Protein AF-A0A4Q3SCL4-F1 (afdb_monomer)

Foldseek 3Di:
DPPVVVVVVCVVVVLVLLLVLLVLQVVLLVVLQDCCADPNVVVLVCQQQPWDWDDDPPQTDTGGNLVCLQLPLLLLVLLLLLLVVLCCCPPNQVVDVVSLVVLLVVLVCLQPVQLVVQCVVQVDPPRDNVCSLVSQADDLSNVSNVCCVVPVPDDPVVVVSSVSSNSSSNVVSLVVCQVPVQDAFDVVLQVQLVVLLVVLLVCQVPLPDDLVSLVVSLVRSSSSCVVGSGRSSVSSNSSSNRAFQDHSDPPDGGRSVVSNVVCVSCVSNPSSSVSSNSPNNDYPPPPDPPD

Secondary structure (DSSP, 8-state):
--HHHHHHHHHHHHHHHHHHHHHHHHHHHHHHHHHHTSTTHHHHHHHHH-EEEEEETTEEEEEEHHHHIIIIIHHHHHHHHHHHHHHHHHHSGGGSHHHHHHHHHHHHHHHHHHHHHHHHHS-STT--GGGTTGGG---HHHHHHHHHHH-TT--HHHHHHHHHHHHHHHHHHHHHHHHHS-----HHHHHHHHHHHHHHHHHHTSTT--HHHHHHHHHHHHHHHHHHTS-HHHHHHHHHHHS--S-SSTTS--HHHHHHHHHHHHIIIIIHHHHHHHHH----TT-----

Nearest PDB structures (foldseek):
  7a0y-assembly1_B  TM=9.269E-01  e=4.017E-17  Salmonella enterica subsp. enterica serovar Typhimurium str. LT2
  7s24-assembly1_A  TM=9.288E-01  e=6.583E-17  Escherichia coli
  4au5-assembly1_A  TM=9.254E-01  e=5.753E-17  Escherichia coli
  7a0w-assembly1_B  TM=9.228E-01  e=1.350E-16  Salmonella enterica subsp. enterica serovar Typhimurium str. LT2
  8ps0-assembly1_A  TM=9.138E-01  e=4.899E-15  Escherichia coli

Sequence (291 aa):
MLTGSMARRITLDFLKTESASGLILTTAALAAVLLANSPWAEHYFAFIKHEIPVQIGPFHEVKPVYKWIKDGLMAIFFFVVGLEIKHEILRGELSNPRRLALPVLAAIGGMAAPALVYLLINAGANGSPQGWPTPTATDIAFALAALAVAAPRLPSSLRIFLLTLAIADDLGAVALIAILFTSDVNLYALGGAAAAIGLMALMSQWKTAPYLFYAACFALAWAFCLKSGVNTSLAGVAAAMTVPIDPRKPGHEGPLKHFMESLHPYVAFLILPLFAFAAAGFSFQGLSLST

Mean predicted aligned error: 7.96 Å

Solvent-accessible surface area (backbone atoms only — not comparable to full-atom values): 15052 Å² total; per-residue (Å²): 135,72,66,66,64,52,57,52,46,55,51,50,55,48,49,53,49,46,45,50,24,19,50,47,29,51,50,27,25,51,51,19,32,50,37,33,65,40,98,50,19,65,60,48,52,49,54,43,58,36,70,48,76,50,74,61,86,90,49,70,50,76,41,27,44,41,52,48,42,52,52,51,45,40,16,54,44,31,20,44,52,22,34,51,52,50,43,26,47,74,76,42,73,49,52,39,68,81,63,34,47,58,40,50,53,50,22,53,48,57,28,50,51,43,22,49,54,44,34,69,72,20,66,51,99,87,42,65,52,85,57,29,65,65,64,28,58,62,65,52,54,55,51,52,28,51,39,54,70,76,43,73,81,62,55,69,68,57,54,52,48,50,53,54,21,36,55,49,26,43,52,49,40,51,53,50,48,44,68,73,70,52,86,65,73,38,62,69,30,41,50,48,16,52,49,29,41,49,51,44,41,60,44,40,74,45,72,76,67,54,72,65,54,56,54,51,32,44,52,48,15,30,55,19,20,61,64,8,53,45,55,22,39,56,41,15,29,55,41,26,66,31,51,41,62,69,43,72,46,91,96,52,74,14,60,34,55,51,51,40,67,68,44,44,61,50,36,47,70,44,42,50,19,52,42,32,28,60,68,49,43,55,63,69,81,86,71,74,83,82,125

pLDDT: mean 83.1, std 14.48, range [26.03, 97.19]

Structure (mmCIF, N/CA/C/O backbone):
data_AF-A0A4Q3SCL4-F1
#
_entry.id   AF-A0A4Q3SCL4-F1
#
loop_
_atom_site.group_PDB
_atom_site.id
_atom_site.type_symbol
_atom_site.label_atom_id
_atom_site.label_alt_id
_atom_site.label_comp_id
_atom_site.label_asym_id
_atom_site.label_entity_id
_atom_site.label_seq_id
_atom_site.pdbx_PDB_ins_code
_atom_site.Cartn_x
_atom_site.Cartn_y
_atom_site.Cartn_z
_atom_site.occupancy
_atom_site.B_iso_or_equiv
_atom_site.auth_seq_id
_atom_site.auth_comp_id
_atom_site.auth_asym_id
_atom_site.auth_atom_id
_atom_site.pdbx_PDB_model_num
ATOM 1 N N . MET A 1 1 ? -11.330 -20.216 31.318 1.00 31.73 1 MET A N 1
ATOM 2 C CA . MET A 1 1 ? -10.812 -21.342 30.502 1.00 31.73 1 MET A CA 1
ATOM 3 C C . MET A 1 1 ? -11.356 -21.398 29.059 1.00 31.73 1 MET A C 1
ATOM 5 O O . MET A 1 1 ? -10.943 -22.281 28.325 1.00 31.73 1 MET A O 1
ATOM 9 N N . LEU A 1 2 ? -12.185 -20.448 28.590 1.00 30.20 2 LEU A N 1
ATOM 10 C CA . LEU A 1 2 ? -12.733 -20.439 27.213 1.00 30.20 2 LEU A CA 1
ATOM 11 C C . LEU A 1 2 ? -11.922 -19.614 26.187 1.00 30.20 2 LEU A C 1
ATOM 13 O O . LEU A 1 2 ? -12.224 -19.634 25.000 1.00 30.20 2 LEU A O 1
ATOM 17 N N . THR A 1 3 ? -10.871 -18.909 26.608 1.00 34.38 3 THR A N 1
ATOM 18 C CA . THR A 1 3 ? -10.061 -18.036 25.737 1.00 34.38 3 THR A CA 1
ATOM 19 C C . THR A 1 3 ? -9.083 -18.799 24.834 1.00 34.38 3 THR A C 1
ATOM 21 O O . THR A 1 3 ? -8.757 -18.330 23.747 1.00 34.38 3 THR A O 1
ATOM 24 N N . GLY A 1 4 ? -8.653 -20.001 25.232 1.00 26.03 4 GLY A N 1
ATOM 25 C CA . GLY A 1 4 ? -7.653 -20.779 24.489 1.00 26.03 4 GLY A CA 1
ATOM 26 C C . GLY A 1 4 ? -8.175 -21.462 23.218 1.00 26.03 4 GLY A C 1
ATOM 27 O O . GLY A 1 4 ? -7.429 -21.598 22.252 1.00 26.03 4 GLY A O 1
ATOM 28 N N . SER A 1 5 ? -9.447 -21.876 23.175 1.00 28.23 5 SER A N 1
ATOM 29 C CA . SER A 1 5 ? -10.025 -22.555 22.001 1.00 28.23 5 SER A CA 1
ATOM 30 C C . SER A 1 5 ? -10.422 -21.579 20.889 1.00 28.23 5 SER A C 1
ATOM 32 O O . SER A 1 5 ? -10.295 -21.911 19.711 1.00 28.23 5 SER A O 1
ATOM 34 N N . MET A 1 6 ? -10.843 -20.363 21.254 1.00 28.66 6 MET A N 1
ATOM 35 C CA . MET A 1 6 ? -11.246 -19.315 20.313 1.00 28.66 6 MET A CA 1
ATOM 36 C C . MET A 1 6 ? -10.034 -18.652 19.645 1.00 28.66 6 MET A C 1
ATOM 38 O O . MET A 1 6 ? -9.993 -18.559 18.422 1.00 28.66 6 MET A O 1
ATOM 42 N N . ALA A 1 7 ? -8.993 -18.316 20.418 1.00 29.86 7 ALA A N 1
ATOM 43 C CA . ALA A 1 7 ? -7.729 -17.800 19.881 1.00 29.86 7 ALA A CA 1
ATOM 44 C C . ALA A 1 7 ? -7.038 -18.807 18.939 1.00 29.86 7 ALA A C 1
ATOM 46 O O . ALA A 1 7 ? -6.462 -18.428 17.920 1.00 29.86 7 ALA A O 1
ATOM 47 N N . ARG A 1 8 ? -7.149 -20.112 19.231 1.00 28.55 8 ARG A N 1
ATOM 48 C CA . ARG A 1 8 ? -6.614 -21.187 18.380 1.00 28.55 8 ARG A CA 1
ATOM 49 C C . ARG A 1 8 ? -7.407 -21.384 17.080 1.00 28.55 8 ARG A C 1
ATOM 51 O O . ARG A 1 8 ? -6.816 -21.758 16.075 1.00 28.55 8 ARG A O 1
ATOM 58 N N . ARG A 1 9 ? -8.724 -21.133 17.077 1.00 27.08 9 ARG A N 1
ATOM 59 C CA . ARG A 1 9 ? -9.548 -21.168 15.852 1.00 27.08 9 ARG A CA 1
ATOM 60 C C . ARG A 1 9 ? -9.280 -19.966 14.951 1.00 27.08 9 ARG A C 1
ATOM 62 O O . ARG A 1 9 ? -9.027 -20.169 13.774 1.00 27.08 9 ARG A O 1
ATOM 69 N N . ILE A 1 10 ? -9.228 -18.760 15.520 1.00 37.28 10 ILE A N 1
ATOM 70 C CA . ILE A 1 10 ? -8.917 -17.530 14.773 1.00 37.28 10 ILE A CA 1
ATOM 71 C C . ILE A 1 10 ? -7.542 -17.644 14.114 1.00 37.28 10 ILE A C 1
ATOM 73 O O . ILE A 1 10 ? -7.421 -17.392 12.927 1.00 37.28 10 ILE A O 1
ATOM 77 N N . THR A 1 11 ? -6.526 -18.116 14.840 1.00 40.59 11 THR A N 1
ATOM 78 C CA . THR A 1 11 ? -5.183 -18.301 14.268 1.00 40.59 11 THR A CA 1
ATOM 79 C C . THR A 1 11 ? -5.134 -19.389 13.195 1.00 40.59 11 THR A C 1
ATOM 81 O O . THR A 1 11 ? -4.462 -19.194 12.195 1.00 40.59 11 THR A O 1
ATOM 84 N N . LEU A 1 12 ? -5.847 -20.513 13.330 1.00 32.88 12 LEU A N 1
ATOM 85 C CA . LEU A 1 12 ? -5.851 -21.564 12.300 1.00 32.88 12 LEU A CA 1
ATOM 86 C C . LEU A 1 12 ? -6.637 -21.183 11.040 1.00 32.88 12 LEU A C 1
ATOM 88 O O . LEU A 1 12 ? -6.188 -21.500 9.940 1.00 32.88 12 LEU A O 1
ATOM 92 N N . ASP A 1 13 ? -7.781 -20.516 11.182 1.00 48.84 13 ASP A N 1
ATOM 93 C CA . ASP A 1 13 ? -8.564 -20.045 10.038 1.00 48.84 13 ASP A CA 1
ATOM 94 C C . ASP A 1 13 ? -7.857 -18.869 9.351 1.00 48.84 13 ASP A C 1
ATOM 96 O O . ASP A 1 13 ? -7.766 -18.851 8.125 1.00 48.84 13 ASP A O 1
ATOM 100 N N . PHE A 1 14 ? -7.230 -17.970 10.116 1.00 47.16 14 PHE A N 1
ATOM 101 C CA . PHE A 1 14 ? -6.348 -16.923 9.595 1.00 47.16 14 PHE A CA 1
ATOM 102 C C . PHE A 1 14 ? -5.147 -17.514 8.842 1.00 47.16 14 PHE A C 1
ATOM 104 O O . PHE A 1 14 ? -4.893 -17.128 7.711 1.00 47.16 14 PHE A O 1
ATOM 111 N N . LEU A 1 15 ? -4.474 -18.535 9.388 1.00 43.22 15 LEU A N 1
ATOM 112 C CA . LEU A 1 15 ? -3.329 -19.191 8.737 1.00 43.22 15 LEU A CA 1
ATOM 113 C C . LEU A 1 15 ? -3.708 -19.971 7.469 1.00 43.22 15 LEU A C 1
ATOM 115 O O . LEU A 1 15 ? -2.932 -20.006 6.513 1.00 43.22 15 LEU A O 1
ATOM 119 N N . LYS A 1 16 ? -4.892 -20.597 7.431 1.00 50.78 16 LYS A N 1
ATOM 120 C CA . LYS A 1 16 ? -5.423 -21.205 6.199 1.00 50.78 16 LYS A CA 1
ATOM 121 C C . LYS A 1 16 ? -5.744 -20.144 5.152 1.00 50.78 16 LYS A C 1
ATOM 123 O O . LYS A 1 16 ? -5.501 -20.377 3.973 1.00 50.78 16 LYS A O 1
ATOM 128 N N . THR A 1 17 ? -6.255 -18.998 5.592 1.00 61.72 17 THR A N 1
ATOM 129 C CA . THR A 1 17 ? -6.570 -17.853 4.731 1.00 61.72 17 THR A CA 1
ATOM 130 C C . THR A 1 17 ? -5.295 -17.229 4.161 1.00 61.72 17 THR A C 1
ATOM 132 O O . THR A 1 17 ? -5.239 -17.009 2.960 1.00 61.72 17 THR A O 1
ATOM 135 N N . GLU A 1 18 ? -4.256 -17.054 4.979 1.00 61.91 18 GLU A N 1
ATOM 136 C CA . GLU A 1 18 ? -2.920 -16.559 4.608 1.00 61.91 18 GLU A CA 1
ATOM 137 C C . GLU A 1 18 ? -2.169 -17.496 3.653 1.00 61.91 18 GLU A C 1
ATOM 139 O O . GLU A 1 18 ? -1.601 -17.077 2.649 1.00 61.91 18 GLU A O 1
ATOM 144 N N . SER 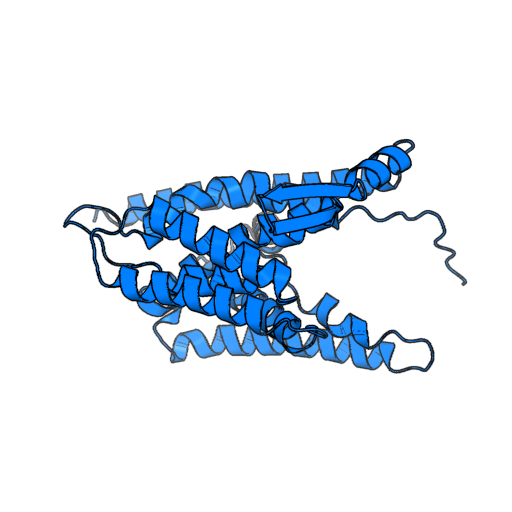A 1 19 ? -2.192 -18.804 3.924 1.00 66.12 19 SER A N 1
ATOM 145 C CA . SER A 1 19 ? -1.555 -19.780 3.030 1.00 66.12 19 SER A CA 1
ATOM 146 C C . SER A 1 19 ? -2.289 -19.854 1.684 1.00 66.12 19 SER A C 1
ATOM 148 O O . SER A 1 19 ? -1.661 -19.987 0.633 1.00 66.12 19 SER A O 1
ATOM 150 N N . ALA A 1 20 ? -3.625 -19.754 1.701 1.00 73.31 20 ALA A N 1
ATOM 151 C CA . ALA A 1 20 ? -4.443 -19.730 0.492 1.00 73.31 20 ALA A CA 1
ATOM 152 C C . ALA A 1 20 ? -4.266 -18.430 -0.308 1.00 73.31 20 ALA A C 1
ATOM 154 O O . ALA A 1 20 ? -4.144 -18.488 -1.531 1.00 73.31 20 ALA A O 1
ATOM 155 N N . SER A 1 21 ? -4.220 -17.270 0.355 1.00 75.94 21 SER A N 1
ATOM 156 C CA . SER A 1 21 ? -3.980 -15.982 -0.301 1.00 75.94 21 SER A CA 1
ATOM 157 C C . SER A 1 21 ? -2.582 -15.928 -0.912 1.00 75.94 21 SER A C 1
ATOM 159 O O . SER A 1 21 ? -2.442 -15.528 -2.064 1.00 75.94 21 SER A O 1
ATOM 161 N N . GLY A 1 22 ? -1.570 -16.441 -0.210 1.00 77.69 22 GLY A N 1
ATOM 162 C CA . GLY A 1 22 ? -0.206 -16.566 -0.715 1.00 77.69 22 GLY A CA 1
ATOM 163 C C . GLY A 1 22 ? -0.079 -17.451 -1.957 1.00 77.69 22 GLY A C 1
ATOM 164 O O . GLY A 1 22 ? 0.623 -17.102 -2.911 1.00 77.69 22 GLY A O 1
ATOM 165 N N . LEU A 1 23 ? -0.800 -18.577 -1.999 1.00 81.25 23 LEU A N 1
ATOM 166 C CA . LEU A 1 23 ? -0.850 -19.433 -3.187 1.00 81.25 23 LEU A CA 1
ATOM 167 C C . LEU A 1 23 ? -1.507 -18.716 -4.375 1.00 81.25 23 LEU A C 1
ATOM 169 O O . LEU A 1 23 ? -0.998 -18.794 -5.495 1.00 81.25 23 LEU A O 1
ATOM 173 N N . ILE A 1 24 ? -2.616 -18.009 -4.145 1.00 86.75 24 ILE A N 1
ATOM 174 C CA . ILE A 1 24 ? -3.321 -17.256 -5.192 1.00 86.75 24 ILE A CA 1
ATOM 175 C C . ILE A 1 24 ? -2.447 -16.111 -5.711 1.00 86.75 24 ILE A C 1
ATOM 177 O O . ILE A 1 24 ? -2.331 -15.942 -6.923 1.00 86.75 24 ILE A O 1
ATOM 181 N N . LEU A 1 25 ? -1.775 -15.382 -4.819 1.00 85.44 25 LEU A N 1
ATOM 182 C CA . LEU A 1 25 ? -0.819 -14.330 -5.159 1.00 85.44 25 LEU A CA 1
ATOM 183 C C . LEU A 1 25 ? 0.311 -14.864 -6.045 1.00 85.44 25 LEU A C 1
ATOM 185 O O . LEU A 1 25 ? 0.574 -14.325 -7.119 1.00 85.44 25 LEU A O 1
ATOM 189 N N . THR A 1 26 ? 0.931 -15.969 -5.623 1.00 84.25 26 THR A N 1
ATOM 190 C CA . THR A 1 26 ? 2.013 -16.622 -6.372 1.00 84.25 26 THR A CA 1
ATOM 191 C C . THR A 1 26 ? 1.523 -17.086 -7.740 1.00 84.25 26 THR A C 1
ATOM 193 O O . THR A 1 26 ? 2.191 -16.876 -8.748 1.00 84.25 26 THR A O 1
ATOM 196 N N . THR A 1 27 ? 0.326 -17.673 -7.801 1.00 89.56 27 THR A N 1
ATOM 197 C CA . THR A 1 27 ? -0.280 -18.123 -9.061 1.00 89.56 27 THR A CA 1
ATOM 198 C C . THR A 1 27 ? -0.554 -16.945 -9.995 1.00 89.56 27 THR A C 1
ATOM 200 O O . THR A 1 27 ? -0.288 -17.049 -11.189 1.00 89.56 27 THR A O 1
ATOM 203 N N . ALA A 1 28 ? -1.029 -15.812 -9.472 1.00 91.44 28 ALA A N 1
ATOM 204 C CA . ALA A 1 28 ? -1.265 -14.604 -10.255 1.00 91.44 28 ALA A CA 1
ATOM 205 C C . ALA A 1 28 ? 0.041 -14.007 -10.810 1.00 91.44 28 ALA A C 1
ATOM 207 O O . ALA A 1 28 ? 0.105 -13.671 -11.993 1.00 91.44 28 ALA A O 1
ATOM 208 N N . ALA A 1 29 ? 1.100 -13.946 -9.996 1.00 88.88 29 ALA A N 1
ATOM 209 C CA . ALA A 1 29 ? 2.422 -13.502 -10.438 1.00 88.88 29 ALA A CA 1
ATOM 210 C C . ALA A 1 29 ? 3.009 -14.431 -11.517 1.00 88.88 29 ALA A C 1
ATOM 212 O O . ALA A 1 29 ? 3.477 -13.966 -12.557 1.00 88.88 29 ALA A O 1
ATOM 213 N N . LEU A 1 30 ? 2.930 -15.751 -11.311 1.00 91.19 30 LEU A N 1
ATOM 214 C CA . LEU A 1 30 ? 3.367 -16.743 -12.296 1.00 91.19 30 LEU A CA 1
ATOM 215 C C . LEU A 1 30 ? 2.567 -16.635 -13.595 1.00 91.19 30 LEU A C 1
ATOM 217 O O . LEU A 1 30 ? 3.156 -16.654 -14.673 1.00 91.19 30 LEU A O 1
ATOM 221 N N . ALA A 1 31 ? 1.245 -16.476 -13.513 1.00 94.50 31 ALA A N 1
ATOM 222 C CA . ALA A 1 31 ? 0.398 -16.284 -14.684 1.00 94.50 31 ALA A CA 1
ATOM 223 C C . ALA A 1 31 ? 0.808 -15.037 -15.481 1.00 94.50 31 ALA A C 1
ATOM 225 O O . ALA A 1 31 ? 0.873 -15.101 -16.706 1.00 94.50 31 ALA A O 1
ATOM 226 N N . ALA A 1 32 ? 1.144 -13.932 -14.811 1.00 93.12 32 ALA A N 1
ATOM 227 C CA . ALA A 1 32 ? 1.624 -12.722 -15.473 1.00 93.12 32 ALA A CA 1
ATOM 228 C C . ALA A 1 32 ? 2.952 -12.935 -16.207 1.00 93.12 32 ALA A C 1
ATOM 230 O O . ALA A 1 32 ? 3.074 -12.553 -17.369 1.00 93.12 32 ALA A O 1
ATOM 231 N N . VAL A 1 33 ? 3.927 -13.589 -15.565 1.00 91.56 33 VAL A N 1
ATOM 232 C CA . VAL A 1 33 ? 5.216 -13.926 -16.194 1.00 91.56 33 VAL A CA 1
ATOM 233 C C . VAL A 1 33 ? 5.012 -14.861 -17.388 1.00 91.56 33 VAL A C 1
ATOM 235 O O . VAL A 1 33 ? 5.596 -14.637 -18.448 1.00 91.56 33 VAL A O 1
ATOM 238 N N . LEU A 1 34 ? 4.164 -15.884 -17.252 1.00 94.31 34 LEU A N 1
ATOM 239 C CA . LEU A 1 34 ? 3.864 -16.818 -18.338 1.00 94.31 34 LEU A CA 1
ATOM 240 C C . LEU A 1 34 ? 3.196 -16.105 -19.517 1.00 94.31 34 LEU A C 1
ATOM 242 O O . LEU A 1 34 ? 3.642 -16.265 -20.650 1.00 94.31 34 LEU A O 1
ATOM 246 N N . LEU A 1 35 ? 2.175 -15.280 -19.268 1.00 95.06 35 LEU A N 1
ATOM 247 C CA . LEU A 1 35 ? 1.487 -14.533 -20.322 1.00 95.06 35 LEU A CA 1
ATOM 248 C C . LEU A 1 35 ? 2.425 -13.555 -21.029 1.00 95.06 35 LEU A C 1
ATOM 250 O O . LEU A 1 35 ? 2.464 -13.558 -22.260 1.00 95.06 35 LEU A O 1
ATOM 254 N N . ALA A 1 36 ? 3.224 -12.797 -20.271 1.00 93.00 36 ALA A N 1
ATOM 255 C CA . ALA A 1 36 ? 4.193 -11.829 -20.788 1.00 93.00 36 ALA A CA 1
ATOM 256 C C . ALA A 1 36 ? 5.271 -12.447 -21.698 1.00 93.00 36 ALA A C 1
ATOM 258 O O . ALA A 1 36 ? 5.904 -11.722 -22.463 1.00 93.00 36 ALA A O 1
ATOM 259 N N . ASN A 1 37 ? 5.461 -13.770 -21.640 1.00 94.31 37 ASN A N 1
ATOM 260 C CA . ASN A 1 37 ? 6.456 -14.516 -22.417 1.00 94.31 37 ASN A CA 1
ATOM 261 C C . ASN A 1 37 ? 5.845 -15.578 -23.343 1.00 94.31 37 ASN A C 1
ATOM 263 O O . ASN A 1 37 ? 6.555 -16.425 -23.882 1.00 94.31 37 ASN A O 1
ATOM 267 N N . SER A 1 38 ? 4.529 -15.536 -23.534 1.00 93.81 38 SER A N 1
ATOM 268 C CA . SER A 1 38 ? 3.779 -16.451 -24.399 1.00 93.81 38 SER A CA 1
ATOM 269 C C . SER A 1 38 ? 3.381 -15.774 -25.720 1.00 93.81 38 SER A C 1
ATOM 271 O O . SER A 1 38 ? 3.534 -14.558 -25.857 1.00 93.81 38 SER A O 1
ATOM 273 N N . PRO A 1 39 ? 2.777 -16.503 -26.681 1.00 95.00 39 PRO A N 1
ATOM 274 C CA . PRO A 1 39 ? 2.158 -15.890 -27.860 1.00 95.00 39 PRO A CA 1
ATOM 275 C C . PRO A 1 39 ? 1.082 -14.837 -27.535 1.00 95.00 39 PRO A C 1
ATOM 277 O O . PRO A 1 39 ? 0.743 -14.031 -28.392 1.00 95.00 39 PRO A O 1
ATOM 280 N N . TRP A 1 40 ? 0.557 -14.812 -26.303 1.00 94.44 40 TRP A N 1
ATOM 281 C CA . TRP A 1 40 ? -0.416 -13.817 -25.839 1.00 94.44 40 TRP A CA 1
ATOM 282 C C . TRP A 1 40 ? 0.214 -12.576 -25.190 1.00 94.44 40 TRP A C 1
ATOM 284 O O . TRP A 1 40 ? -0.519 -11.728 -24.677 1.00 94.44 40 TRP A O 1
ATOM 294 N N . ALA A 1 41 ? 1.544 -12.439 -25.214 1.00 94.31 41 ALA A N 1
ATOM 295 C CA . ALA A 1 41 ? 2.251 -11.313 -24.602 1.00 94.31 41 ALA A CA 1
ATOM 296 C C . ALA A 1 41 ? 1.739 -9.956 -25.105 1.00 94.31 41 ALA A C 1
ATOM 298 O O . ALA A 1 41 ? 1.537 -9.042 -24.308 1.00 94.31 41 ALA A O 1
ATOM 299 N N . GLU A 1 42 ? 1.467 -9.834 -26.408 1.00 94.25 42 GLU A N 1
ATOM 300 C CA . GLU A 1 42 ? 0.932 -8.603 -26.995 1.00 94.25 42 GLU A CA 1
ATOM 301 C C . GLU A 1 42 ? -0.419 -8.223 -26.377 1.00 94.25 42 GLU A C 1
ATOM 303 O O . GLU A 1 42 ? -0.591 -7.090 -25.935 1.00 94.25 42 GLU A O 1
ATOM 308 N N . HIS A 1 43 ? -1.348 -9.175 -26.251 1.00 95.44 43 HIS A N 1
ATOM 309 C CA . HIS A 1 43 ? -2.650 -8.939 -25.625 1.00 95.44 43 HIS A CA 1
ATOM 310 C C . HIS A 1 43 ? -2.527 -8.587 -24.141 1.00 95.44 43 HIS A C 1
ATOM 312 O O . HIS A 1 43 ? -3.211 -7.680 -23.667 1.00 95.44 43 HIS A O 1
ATOM 318 N N . TYR A 1 44 ? -1.641 -9.271 -23.414 1.00 95.44 44 TYR A N 1
ATOM 319 C CA . TYR A 1 44 ? -1.367 -8.974 -22.011 1.00 95.44 44 TYR A CA 1
ATOM 320 C C . TYR A 1 44 ? -0.853 -7.537 -21.844 1.00 95.44 44 TYR A C 1
ATOM 322 O O . TYR A 1 44 ? -1.435 -6.753 -21.094 1.00 95.44 44 TYR A O 1
ATOM 330 N N . PHE A 1 45 ? 0.184 -7.143 -22.588 1.00 95.25 45 PHE A N 1
ATOM 331 C CA . PHE A 1 45 ? 0.725 -5.788 -22.493 1.00 95.25 45 PHE A CA 1
ATOM 332 C C . PHE A 1 45 ? -0.240 -4.729 -23.029 1.00 95.25 45 PHE A C 1
ATOM 334 O O . PHE A 1 45 ? -0.282 -3.637 -22.465 1.00 95.25 45 PHE A O 1
ATOM 341 N N . ALA A 1 46 ? -1.031 -5.036 -24.061 1.00 95.81 46 ALA A N 1
ATOM 342 C CA . ALA A 1 46 ? -2.080 -4.150 -24.557 1.00 95.81 46 ALA A CA 1
ATOM 343 C C . ALA A 1 46 ? -3.141 -3.893 -23.482 1.00 95.81 46 ALA A C 1
ATOM 345 O O . ALA A 1 46 ? -3.513 -2.744 -23.269 1.00 95.81 46 ALA A O 1
ATOM 346 N N . PHE A 1 47 ? -3.569 -4.928 -22.753 1.00 95.88 47 PHE A N 1
ATOM 347 C CA . PHE A 1 47 ? -4.500 -4.788 -21.635 1.00 95.88 47 PHE A CA 1
ATOM 348 C C . PHE A 1 47 ? -3.898 -3.969 -20.487 1.00 95.88 47 PHE A C 1
ATOM 350 O O . PHE A 1 47 ? -4.493 -2.991 -20.045 1.00 95.88 47 PHE A O 1
ATOM 357 N N . ILE A 1 48 ? -2.692 -4.314 -20.029 1.00 95.38 48 ILE A N 1
ATOM 358 C CA . ILE A 1 48 ? -2.046 -3.652 -18.884 1.00 95.38 48 ILE A CA 1
ATOM 359 C C . ILE A 1 48 ? -1.736 -2.170 -19.162 1.00 95.38 48 ILE A C 1
ATOM 361 O O . ILE A 1 48 ? -1.818 -1.335 -18.254 1.00 95.38 48 ILE A O 1
ATOM 365 N N . LYS A 1 49 ? -1.405 -1.833 -20.415 1.00 95.75 49 LYS A N 1
ATOM 366 C CA . LYS A 1 49 ? -1.136 -0.459 -20.870 1.00 95.75 49 LYS A CA 1
ATOM 367 C C . LYS A 1 49 ? -2.385 0.270 -21.367 1.00 95.75 49 LYS A C 1
ATOM 369 O O . LYS A 1 49 ? -2.280 1.450 -21.685 1.00 95.75 49 LYS A O 1
ATOM 374 N N . HIS A 1 50 ? -3.539 -0.393 -21.430 1.00 96.62 50 HIS A N 1
ATOM 375 C CA . HIS A 1 50 ? -4.771 0.226 -21.903 1.00 96.62 50 HIS A CA 1
ATOM 376 C C . HIS A 1 50 ? -5.149 1.408 -21.009 1.00 96.62 50 HIS A C 1
ATOM 378 O O . HIS A 1 50 ? -5.248 1.265 -19.790 1.00 96.62 50 HIS A O 1
ATOM 384 N N . GLU A 1 51 ? -5.337 2.578 -21.609 1.00 96.56 51 GLU A N 1
ATOM 385 C CA . GLU A 1 51 ? -5.665 3.797 -20.880 1.00 96.56 51 GLU A CA 1
ATOM 386 C C . GLU A 1 51 ? -7.156 3.861 -20.569 1.00 96.56 51 GLU A C 1
ATOM 388 O O . GLU A 1 51 ? -7.998 3.843 -21.464 1.00 96.56 51 GLU A O 1
ATOM 393 N N . ILE A 1 52 ? -7.479 3.965 -19.281 1.00 95.75 52 ILE A N 1
ATOM 394 C CA . ILE A 1 52 ? -8.848 4.134 -18.807 1.00 95.75 52 ILE A CA 1
ATOM 395 C C . ILE A 1 52 ? -9.014 5.590 -18.353 1.00 95.75 52 ILE A C 1
ATOM 397 O O . ILE A 1 52 ? -8.391 5.985 -17.357 1.00 95.75 52 ILE A O 1
ATOM 401 N N . PRO A 1 53 ? -9.837 6.397 -19.048 1.00 94.56 53 PRO A N 1
ATOM 402 C CA . PRO A 1 53 ? -10.197 7.730 -18.593 1.00 94.56 53 PRO A CA 1
ATOM 403 C C . PRO A 1 53 ? -11.275 7.644 -17.506 1.00 94.56 53 PRO A C 1
ATOM 405 O O . PRO A 1 53 ? -12.338 7.058 -17.707 1.00 94.56 53 PRO A O 1
ATOM 408 N N . VAL A 1 54 ? -11.028 8.275 -16.359 1.00 93.19 54 VAL A N 1
ATOM 409 C CA . VAL A 1 54 ? -12.032 8.487 -15.310 1.00 93.19 54 VAL A CA 1
ATOM 410 C C . VAL A 1 54 ? -12.322 9.977 -15.225 1.00 93.19 54 VAL A C 1
ATOM 412 O O . VAL A 1 54 ? -11.435 10.777 -14.922 1.00 93.19 54 VAL A O 1
ATOM 415 N N . GLN A 1 55 ? -13.575 10.348 -15.489 1.00 92.94 55 GLN A N 1
ATOM 416 C CA . GLN A 1 55 ? -14.029 11.733 -15.441 1.00 92.94 55 GLN A CA 1
ATOM 417 C C . GLN A 1 55 ? -15.263 11.886 -14.552 1.00 92.94 55 GLN A C 1
ATOM 419 O O . GLN A 1 55 ? -16.313 11.307 -14.818 1.00 92.94 55 GLN A O 1
ATOM 424 N N . ILE A 1 56 ? -15.137 12.703 -13.507 1.00 89.38 56 ILE A N 1
ATOM 425 C CA . ILE A 1 56 ? -16.214 13.077 -12.588 1.00 89.38 56 ILE A CA 1
ATOM 426 C C . ILE A 1 56 ? -16.185 14.601 -12.438 1.00 89.38 56 ILE A C 1
ATOM 428 O O . ILE A 1 56 ? -15.416 15.159 -11.654 1.00 89.38 56 ILE A O 1
ATOM 432 N N . GLY A 1 57 ? -17.006 15.299 -13.225 1.00 88.50 57 GLY A N 1
ATOM 433 C CA . GLY A 1 57 ? -16.985 16.764 -13.279 1.00 88.50 57 GLY A CA 1
ATOM 434 C C . GLY A 1 57 ? -15.590 17.296 -13.666 1.00 88.50 57 GLY A C 1
ATOM 435 O O . GLY A 1 57 ? -15.079 16.894 -14.714 1.00 88.50 57 GLY A O 1
ATOM 436 N N . PRO A 1 58 ? -14.959 18.177 -12.859 1.00 84.38 58 PRO A N 1
ATOM 437 C CA . PRO A 1 58 ? -13.617 18.705 -13.132 1.00 84.38 58 PRO A CA 1
ATOM 438 C C . PRO A 1 58 ? -12.491 17.704 -12.828 1.00 84.38 58 PRO A C 1
ATOM 440 O O . PRO A 1 58 ? -11.342 17.928 -13.211 1.00 84.38 58 PRO A O 1
ATOM 443 N N . PHE A 1 59 ? -12.785 16.606 -12.127 1.00 87.50 59 PHE A N 1
ATOM 444 C CA . PHE A 1 59 ? -11.818 15.539 -11.927 1.00 87.50 59 PHE A CA 1
ATOM 445 C C . PHE A 1 59 ? -11.716 14.726 -13.216 1.00 87.50 59 PHE A C 1
ATOM 447 O O . PHE A 1 59 ? -12.663 14.045 -13.593 1.00 87.50 59 PHE A O 1
ATOM 454 N N . HIS A 1 60 ? -10.575 14.815 -13.891 1.00 91.44 60 HIS A N 1
ATOM 455 C CA . HIS A 1 60 ? -10.273 14.055 -15.099 1.00 91.44 60 HIS A CA 1
ATOM 456 C C . HIS A 1 60 ? -8.869 13.467 -14.983 1.00 91.44 60 HIS A C 1
ATOM 458 O O . HIS A 1 60 ? -7.908 14.219 -14.811 1.00 91.44 60 HIS A O 1
ATOM 464 N N . GLU A 1 61 ? -8.766 12.143 -15.033 1.00 92.44 61 GLU A N 1
ATOM 465 C CA . GLU A 1 61 ? -7.511 11.397 -14.957 1.00 92.44 61 GLU A CA 1
ATOM 466 C C . GLU A 1 61 ? -7.524 10.275 -15.993 1.00 92.44 61 GLU A C 1
ATOM 468 O O . GLU A 1 61 ? -8.463 9.481 -16.045 1.00 92.44 61 GLU A O 1
ATOM 473 N N . VAL A 1 62 ? -6.471 10.204 -16.805 1.00 94.31 62 VAL A N 1
ATOM 474 C CA . VAL A 1 62 ? -6.273 9.145 -17.797 1.00 94.31 62 VAL A CA 1
ATOM 475 C C . VAL A 1 62 ? -5.023 8.385 -17.404 1.00 94.31 62 VAL A C 1
ATOM 477 O O . VAL A 1 62 ? -3.928 8.946 -17.356 1.00 94.31 62 VAL A O 1
ATOM 480 N N . LYS A 1 63 ? -5.195 7.114 -17.050 1.00 93.94 63 LYS A N 1
ATOM 481 C CA . LYS A 1 63 ? -4.099 6.263 -16.590 1.00 93.94 63 LYS A CA 1
ATOM 482 C C . LYS A 1 63 ? -4.231 4.865 -17.191 1.00 93.94 63 LYS A C 1
ATOM 484 O O . LYS A 1 63 ? -5.354 4.387 -17.370 1.00 93.94 63 LYS A O 1
ATOM 489 N N . PRO A 1 64 ? -3.107 4.186 -17.474 1.00 96.44 64 PRO A N 1
ATOM 490 C CA . PRO A 1 64 ? -3.131 2.785 -17.866 1.00 96.44 64 PRO A CA 1
ATOM 491 C C . PRO A 1 64 ? -3.698 1.914 -16.739 1.00 96.44 64 PRO A C 1
ATOM 493 O O . PRO A 1 64 ? -3.569 2.269 -15.561 1.00 96.44 64 PRO A O 1
ATOM 496 N N . VAL A 1 65 ? -4.257 0.750 -17.087 1.00 95.62 65 VAL A N 1
ATOM 497 C CA . VAL A 1 65 ? -4.799 -0.240 -16.133 1.00 95.62 65 VAL A CA 1
ATOM 498 C C . VAL A 1 65 ? -3.843 -0.480 -14.963 1.00 95.62 65 VAL A C 1
ATOM 500 O O . VAL A 1 65 ? -4.252 -0.368 -13.809 1.00 95.62 65 VAL A O 1
ATOM 503 N N . TYR A 1 66 ? -2.553 -0.712 -15.235 1.00 93.50 66 TYR A N 1
ATOM 504 C CA . TYR A 1 66 ? -1.548 -0.903 -14.182 1.00 93.50 66 TYR A CA 1
ATOM 505 C C . TYR A 1 66 ? -1.498 0.246 -13.166 1.00 93.50 66 TYR A C 1
ATOM 507 O O . TYR A 1 66 ? -1.430 0.006 -11.961 1.00 93.50 66 TYR A O 1
ATOM 515 N N . LYS A 1 67 ? -1.543 1.502 -13.630 1.00 92.69 67 LYS A N 1
ATOM 516 C CA . LYS A 1 67 ? -1.492 2.663 -12.733 1.00 92.69 67 LYS A CA 1
ATOM 517 C C . LYS A 1 67 ? -2.776 2.811 -11.927 1.00 92.69 67 LYS A C 1
ATOM 519 O O . LYS A 1 67 ? -2.688 3.206 -10.776 1.00 92.69 67 LYS A O 1
ATOM 524 N N . TRP A 1 68 ? -3.943 2.460 -12.467 1.00 94.94 68 TRP A N 1
ATOM 525 C CA . TRP A 1 68 ? -5.181 2.435 -11.678 1.00 94.94 68 TRP A CA 1
ATOM 526 C C . TRP A 1 68 ? -5.157 1.365 -10.590 1.00 94.94 68 TRP A C 1
ATOM 528 O O . TRP A 1 68 ? -5.574 1.622 -9.463 1.00 94.94 68 TRP A O 1
ATOM 538 N N . ILE A 1 69 ? -4.626 0.185 -10.906 1.00 93.69 69 ILE A N 1
ATOM 539 C CA . ILE A 1 69 ? -4.435 -0.895 -9.935 1.00 93.69 69 ILE A CA 1
ATOM 540 C C . ILE A 1 69 ? -3.476 -0.440 -8.834 1.00 93.69 69 ILE A C 1
ATOM 542 O O . ILE A 1 69 ? -3.810 -0.518 -7.653 1.00 93.69 69 ILE A O 1
ATOM 546 N N . LYS A 1 70 ? -2.314 0.092 -9.224 1.00 90.75 70 LYS A N 1
ATOM 547 C CA . LYS A 1 70 ? -1.297 0.586 -8.298 1.00 90.75 70 LYS A CA 1
ATOM 548 C C . LYS A 1 70 ? -1.819 1.746 -7.453 1.00 90.75 70 LYS A C 1
ATOM 550 O O . LYS A 1 70 ? -1.834 1.639 -6.239 1.00 90.75 70 LYS A O 1
ATOM 555 N N . ASP A 1 71 ? -2.273 2.834 -8.063 1.00 91.19 71 ASP A N 1
ATOM 556 C CA . ASP A 1 71 ? -2.638 4.048 -7.330 1.00 91.19 71 ASP A CA 1
ATOM 557 C C . ASP A 1 71 ? -3.982 3.888 -6.593 1.00 91.19 71 ASP A C 1
ATOM 559 O O . ASP A 1 71 ? -4.191 4.513 -5.555 1.00 91.19 71 ASP A O 1
ATOM 563 N N . GLY A 1 72 ? -4.906 3.073 -7.112 1.00 92.81 72 GLY A N 1
ATOM 564 C CA . GLY A 1 72 ? -6.249 2.866 -6.563 1.00 92.81 72 GLY A CA 1
ATOM 565 C C . GLY A 1 72 ? -6.328 1.722 -5.558 1.00 92.81 72 GLY A C 1
ATOM 566 O O . GLY A 1 72 ? -6.681 1.935 -4.398 1.00 92.81 72 GLY A O 1
ATOM 567 N N . LEU A 1 73 ? -5.993 0.499 -5.976 1.00 92.00 73 LEU A N 1
ATOM 568 C CA . LEU A 1 73 ? -6.156 -0.671 -5.110 1.00 92.00 73 LEU A CA 1
ATOM 569 C C . LEU A 1 73 ? -5.102 -0.722 -4.001 1.00 92.00 73 LEU A C 1
ATOM 571 O O . LEU A 1 73 ? -5.442 -1.094 -2.876 1.00 92.00 73 LEU A O 1
ATOM 575 N N . MET A 1 74 ? -3.864 -0.273 -4.253 1.00 89.50 74 MET A N 1
ATOM 576 C CA . MET A 1 74 ? -2.869 -0.218 -3.173 1.00 89.50 74 MET A CA 1
ATOM 577 C C . MET A 1 74 ? -3.233 0.807 -2.104 1.00 89.50 74 MET A C 1
ATOM 579 O O . MET A 1 74 ? -2.911 0.591 -0.943 1.00 89.50 74 MET A O 1
ATOM 583 N N . ALA A 1 75 ? -3.971 1.872 -2.431 1.00 93.62 75 ALA A N 1
ATOM 584 C CA . ALA A 1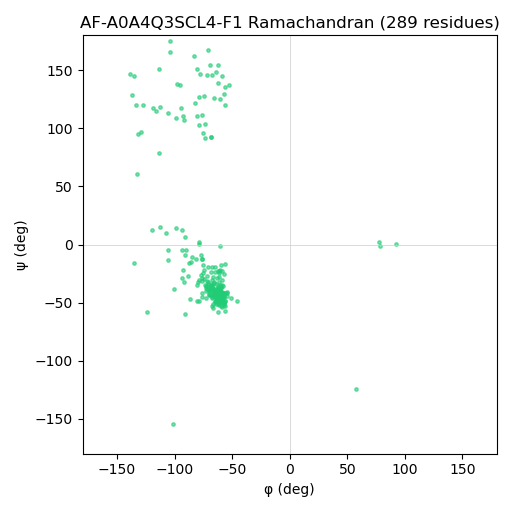 75 ? -4.466 2.786 -1.404 1.00 93.62 75 ALA A CA 1
ATOM 585 C C . ALA A 1 75 ? -5.405 2.072 -0.413 1.00 93.62 75 ALA A C 1
ATOM 587 O O . ALA A 1 75 ? -5.351 2.343 0.785 1.00 93.62 75 ALA A O 1
ATOM 588 N N . ILE A 1 76 ? -6.222 1.122 -0.889 1.00 94.25 76 ILE A N 1
ATOM 589 C CA . ILE A 1 76 ? -7.083 0.286 -0.036 1.00 94.25 76 ILE A CA 1
ATOM 590 C C . ILE A 1 76 ? -6.240 -0.699 0.783 1.00 94.25 76 ILE A C 1
ATOM 592 O O . ILE A 1 76 ? -6.475 -0.844 1.981 1.00 94.25 76 ILE A O 1
ATOM 596 N N . PHE A 1 77 ? -5.240 -1.342 0.171 1.00 89.88 77 PHE A N 1
ATOM 597 C CA . PHE A 1 77 ? -4.291 -2.203 0.889 1.00 89.88 77 PHE A CA 1
ATOM 598 C C . PHE A 1 77 ? -3.604 -1.439 2.030 1.00 89.88 77 PHE A C 1
ATOM 600 O O . PHE A 1 77 ? -3.697 -1.843 3.186 1.00 89.88 77 PHE A O 1
ATOM 607 N N . PHE A 1 78 ? -3.011 -0.279 1.737 1.00 89.69 78 PHE A N 1
ATOM 608 C CA . PHE A 1 78 ? -2.326 0.544 2.733 1.00 89.69 78 PHE A CA 1
ATOM 609 C C . PHE A 1 78 ? -3.272 1.176 3.757 1.00 89.69 78 PHE A C 1
ATOM 611 O O . PHE A 1 78 ? -2.851 1.462 4.877 1.00 89.69 78 PHE A O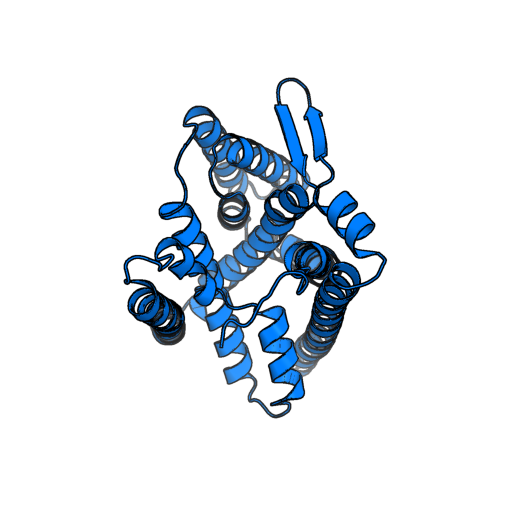 1
ATOM 618 N N . PHE A 1 79 ? -4.553 1.352 3.427 1.00 93.81 79 PHE A N 1
ATOM 619 C CA . PHE A 1 79 ? -5.571 1.673 4.423 1.00 93.81 79 PHE A CA 1
ATOM 620 C C . PHE A 1 79 ? -5.740 0.529 5.429 1.00 93.81 79 PHE A C 1
ATOM 622 O O . PHE A 1 79 ? -5.671 0.776 6.629 1.00 93.81 79 PHE A O 1
ATOM 629 N N . VAL A 1 80 ? -5.885 -0.722 4.977 1.00 90.25 80 VAL A N 1
ATOM 630 C CA . VAL A 1 80 ? -5.983 -1.887 5.880 1.00 90.25 80 VAL A CA 1
ATOM 631 C C . VAL A 1 80 ? -4.710 -2.065 6.709 1.00 90.25 80 VAL A C 1
ATOM 633 O O . VAL A 1 80 ? -4.810 -2.175 7.930 1.00 90.25 80 VAL A O 1
ATOM 636 N N . VAL A 1 81 ? -3.531 -1.980 6.086 1.00 85.56 81 VAL A N 1
ATOM 637 C CA . VAL A 1 81 ? -2.236 -2.012 6.793 1.00 85.56 81 VAL A CA 1
ATOM 638 C C . VAL A 1 81 ? -2.153 -0.888 7.830 1.00 85.56 81 VAL A C 1
ATOM 640 O O . VAL A 1 81 ? -1.752 -1.109 8.969 1.00 85.56 81 VAL A O 1
ATOM 643 N N . GLY A 1 82 ? -2.611 0.320 7.492 1.00 89.56 82 GLY A N 1
ATOM 644 C CA . GLY A 1 82 ? -2.694 1.429 8.439 1.00 89.56 82 GLY A CA 1
ATOM 645 C C . GLY A 1 82 ? -3.620 1.145 9.630 1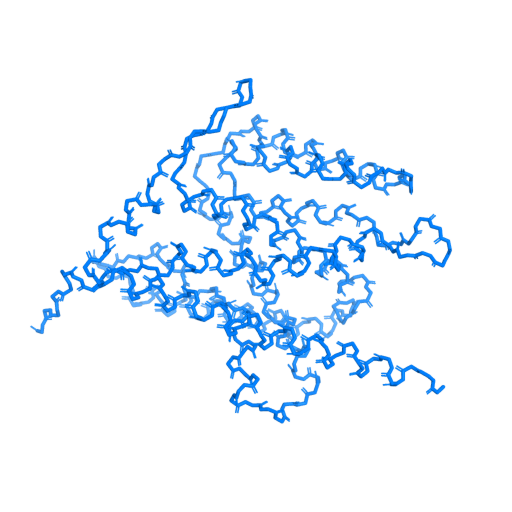.00 89.56 82 GLY A C 1
ATOM 646 O O . GLY A 1 82 ? -3.307 1.534 10.755 1.00 89.56 82 GLY A O 1
ATOM 647 N N . LEU A 1 83 ? -4.746 0.451 9.426 1.00 90.25 83 LEU A N 1
ATOM 648 C CA . LEU A 1 83 ? -5.647 0.070 10.521 1.00 90.25 83 LEU A CA 1
ATOM 649 C C . LEU A 1 83 ? -4.973 -0.939 11.455 1.00 90.25 83 LEU A C 1
ATOM 651 O O . LEU A 1 83 ? -5.063 -0.790 12.675 1.00 90.25 83 LEU A O 1
ATOM 655 N N . GLU A 1 84 ? -4.274 -1.921 10.891 1.00 85.88 84 GLU A N 1
ATOM 656 C CA . GLU A 1 84 ? -3.528 -2.932 11.638 1.00 85.88 84 GLU A CA 1
ATOM 657 C C . GLU A 1 84 ? -2.394 -2.301 12.453 1.00 85.88 84 GLU A C 1
ATOM 659 O O . GLU A 1 84 ? -2.321 -2.502 13.664 1.00 85.88 84 GLU A O 1
ATOM 664 N N . ILE A 1 85 ? -1.602 -1.414 11.843 1.00 82.31 85 ILE A N 1
ATOM 665 C CA . ILE A 1 85 ? -0.560 -0.639 12.535 1.00 82.31 85 ILE A CA 1
ATOM 666 C C . ILE A 1 85 ? -1.154 0.155 13.696 1.00 82.31 85 ILE A C 1
ATOM 668 O O . ILE A 1 85 ? -0.639 0.121 14.815 1.00 82.31 85 ILE A O 1
ATOM 672 N N . LYS A 1 86 ? -2.255 0.875 13.456 1.00 88.94 86 LYS A N 1
ATOM 673 C CA . LYS A 1 86 ? -2.915 1.652 14.508 1.00 88.94 86 LYS A CA 1
ATOM 674 C C . LYS A 1 86 ? -3.392 0.750 15.648 1.00 88.94 86 LYS A C 1
ATOM 676 O O . LYS A 1 86 ? -3.276 1.133 16.815 1.00 88.94 86 LYS A O 1
ATOM 681 N N . HIS A 1 87 ? -3.939 -0.421 15.327 1.00 86.38 87 HIS A N 1
ATOM 682 C CA . HIS A 1 87 ? -4.350 -1.401 16.325 1.00 86.38 87 HIS A CA 1
ATOM 683 C C . HIS A 1 87 ? -3.159 -1.895 17.147 1.00 86.38 87 HIS A C 1
ATOM 685 O O . HIS A 1 87 ? -3.215 -1.862 18.375 1.00 86.38 87 HIS A O 1
ATOM 691 N N . GLU A 1 88 ? -2.068 -2.276 16.489 1.00 79.81 88 GLU A N 1
ATOM 692 C CA . GLU A 1 88 ? -0.865 -2.791 17.135 1.00 79.81 88 GLU A CA 1
ATOM 693 C C . GLU A 1 88 ? -0.197 -1.758 18.050 1.00 79.81 88 GLU A C 1
ATOM 695 O O . GLU A 1 88 ? 0.169 -2.076 19.183 1.00 79.81 88 GLU A O 1
ATOM 700 N N . ILE A 1 89 ? -0.105 -0.498 17.614 1.00 82.31 89 ILE A N 1
ATOM 701 C CA . ILE A 1 89 ? 0.463 0.597 18.418 1.00 82.31 89 ILE A CA 1
ATOM 702 C C . ILE A 1 89 ? -0.376 0.860 19.676 1.00 82.31 89 ILE A C 1
ATOM 704 O O . ILE A 1 89 ? 0.174 1.135 20.741 1.00 82.31 89 ILE A O 1
ATOM 708 N N . LEU A 1 90 ? -1.707 0.801 19.574 1.00 85.94 90 LEU A N 1
ATOM 709 C CA . LEU A 1 90 ? -2.600 1.200 20.669 1.00 85.94 90 LEU A CA 1
ATOM 710 C C . LEU A 1 90 ? -3.026 0.046 21.585 1.00 85.94 90 LEU A C 1
ATOM 712 O O . LEU A 1 90 ? -3.345 0.281 22.751 1.00 85.94 90 LEU A O 1
ATOM 716 N N . ARG A 1 91 ? -3.096 -1.185 21.073 1.00 83.00 91 ARG A N 1
ATOM 717 C CA . ARG A 1 91 ? -3.651 -2.353 21.781 1.00 83.00 91 ARG A CA 1
ATOM 718 C C . ARG A 1 91 ? -2.799 -3.618 21.663 1.00 83.00 91 ARG A C 1
ATOM 720 O O . ARG A 1 91 ? -3.030 -4.535 22.448 1.00 83.00 91 ARG A O 1
ATOM 727 N N . GLY A 1 92 ? -1.866 -3.677 20.717 1.00 75.19 92 GLY A N 1
ATOM 728 C CA . GLY A 1 92 ? -1.071 -4.869 20.435 1.00 75.19 92 GLY A CA 1
ATOM 729 C C . GLY A 1 92 ? 0.343 -4.834 21.014 1.00 75.19 92 GLY A C 1
ATOM 730 O O . GLY A 1 92 ? 0.627 -4.166 22.014 1.00 75.19 92 GLY A O 1
ATOM 731 N N . GLU A 1 93 ? 1.240 -5.581 20.377 1.00 68.94 93 GLU A N 1
ATOM 732 C CA . GLU A 1 93 ? 2.621 -5.793 20.829 1.00 68.94 93 GLU A CA 1
ATOM 733 C C . GLU A 1 93 ? 3.509 -4.561 20.595 1.00 68.94 93 GLU A C 1
ATOM 735 O O . GLU A 1 93 ? 4.504 -4.369 21.304 1.00 68.94 93 GLU A O 1
ATOM 740 N N . LEU A 1 94 ? 3.121 -3.676 19.667 1.00 70.38 94 LEU A N 1
ATOM 741 C CA . LEU A 1 94 ? 3.841 -2.425 19.397 1.00 70.38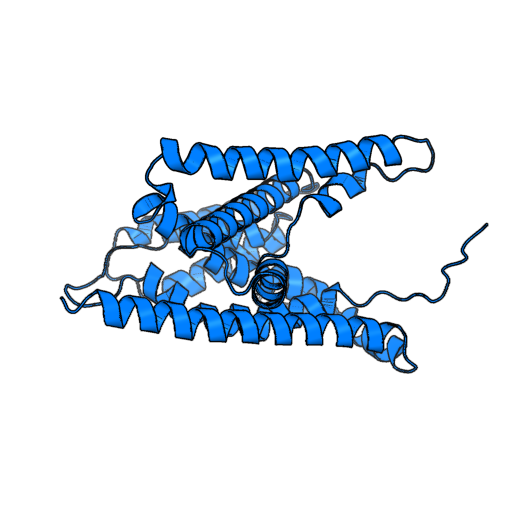 94 LEU A CA 1
ATOM 742 C C . LEU A 1 94 ? 3.603 -1.329 20.434 1.00 70.38 94 LEU A C 1
ATOM 744 O O . LEU A 1 94 ? 4.319 -0.328 20.442 1.00 70.38 94 LEU A O 1
ATOM 748 N N . SER A 1 95 ? 2.657 -1.527 21.351 1.00 75.88 95 SER A N 1
ATOM 749 C CA . SER A 1 95 ? 2.384 -0.579 22.435 1.00 75.88 95 SER A CA 1
ATOM 750 C C . SER A 1 95 ? 3.529 -0.481 23.456 1.00 75.88 95 SER A C 1
ATOM 752 O O . SER A 1 95 ? 3.641 0.507 24.185 1.00 75.88 95 SER A O 1
ATOM 754 N N . ASN A 1 96 ? 4.425 -1.478 23.501 1.00 80.50 96 ASN A N 1
ATOM 755 C CA . ASN A 1 96 ? 5.603 -1.472 24.362 1.00 80.50 96 ASN A CA 1
ATOM 756 C C . ASN A 1 96 ? 6.868 -1.044 23.587 1.00 80.50 96 ASN A C 1
ATOM 758 O O . ASN A 1 96 ? 7.420 -1.854 22.834 1.00 80.50 96 ASN A O 1
ATOM 762 N N . PRO A 1 97 ? 7.426 0.159 23.830 1.00 77.56 97 PRO A N 1
ATOM 763 C CA . PRO A 1 97 ? 8.576 0.667 23.077 1.00 77.56 97 PRO A CA 1
ATOM 764 C C . PRO A 1 97 ? 9.832 -0.207 23.211 1.00 77.56 97 PRO A C 1
ATOM 766 O O . PRO A 1 97 ? 10.636 -0.275 22.286 1.00 77.56 97 PRO A O 1
ATOM 769 N N . ARG A 1 98 ? 9.996 -0.934 24.329 1.00 79.94 98 ARG A N 1
ATOM 770 C CA . ARG A 1 98 ? 11.126 -1.865 24.505 1.00 79.94 98 ARG A CA 1
ATOM 771 C C . ARG A 1 98 ? 11.000 -3.102 23.617 1.00 79.94 98 ARG A C 1
ATOM 773 O O . ARG A 1 98 ? 12.019 -3.636 23.194 1.00 79.94 98 ARG A O 1
ATOM 780 N N . ARG A 1 99 ? 9.772 -3.562 23.350 1.00 74.06 99 ARG A N 1
ATOM 781 C CA . ARG A 1 99 ? 9.508 -4.690 22.440 1.00 74.06 99 ARG A CA 1
ATOM 782 C C . ARG A 1 99 ? 9.536 -4.250 20.979 1.00 74.06 99 ARG A C 1
ATOM 784 O O . ARG A 1 99 ? 10.044 -4.996 20.156 1.00 74.06 99 ARG A O 1
ATOM 791 N N . LEU A 1 100 ? 9.073 -3.031 20.692 1.00 76.38 100 LEU A N 1
ATOM 792 C CA . LEU A 1 100 ? 9.083 -2.411 19.362 1.00 76.38 100 LEU A CA 1
ATOM 793 C C . LEU A 1 100 ? 10.501 -2.134 18.834 1.00 76.38 100 LEU A C 1
ATOM 795 O O . LEU A 1 100 ? 10.730 -2.215 17.630 1.00 76.38 100 LEU A O 1
ATOM 799 N N . ALA A 1 101 ? 11.457 -1.828 19.716 1.00 84.50 101 ALA A N 1
ATOM 800 C CA . ALA A 1 101 ? 12.814 -1.460 19.313 1.00 84.50 101 ALA A CA 1
ATOM 801 C C . ALA A 1 101 ? 13.494 -2.526 18.437 1.00 84.50 101 ALA A C 1
ATOM 803 O O . ALA A 1 101 ? 14.136 -2.179 17.451 1.00 84.50 101 ALA A O 1
ATOM 804 N N . LEU A 1 102 ? 13.336 -3.815 18.766 1.00 85.38 102 LEU A N 1
ATOM 805 C CA . LEU A 1 102 ? 13.986 -4.892 18.018 1.00 85.38 102 LEU A CA 1
ATOM 806 C C . LEU A 1 102 ? 13.426 -5.040 16.585 1.00 85.38 102 LEU A C 1
ATOM 808 O O . LEU A 1 102 ? 14.237 -4.979 15.663 1.00 85.38 102 LEU A O 1
ATOM 812 N N . PRO A 1 103 ? 12.101 -5.180 16.352 1.00 81.25 103 PRO A N 1
ATOM 813 C CA . PRO A 1 103 ? 11.532 -5.182 15.003 1.00 81.25 103 PRO A CA 1
ATOM 814 C C . PRO A 1 103 ? 11.879 -3.935 14.191 1.00 81.25 103 PRO A C 1
ATOM 816 O O . PRO A 1 103 ? 12.232 -4.056 13.027 1.00 81.25 103 PRO A O 1
ATOM 819 N N . VAL A 1 104 ? 11.836 -2.743 14.796 1.00 83.44 104 VAL A N 1
ATOM 820 C CA . VAL A 1 104 ? 12.131 -1.493 14.078 1.00 83.44 104 VAL A CA 1
ATOM 821 C C . VAL A 1 104 ? 13.600 -1.412 13.675 1.00 83.44 104 VAL A C 1
ATOM 823 O O . VAL A 1 104 ? 13.898 -1.082 12.533 1.00 83.44 104 VAL A O 1
ATOM 826 N N . LEU A 1 105 ? 14.533 -1.744 14.572 1.00 88.50 105 LEU A N 1
ATOM 827 C CA . LEU A 1 105 ? 15.959 -1.774 14.233 1.00 88.50 105 LEU A CA 1
ATOM 828 C C . LEU A 1 105 ? 16.266 -2.843 13.179 1.00 88.50 105 LEU A C 1
ATOM 830 O O . LEU A 1 105 ? 17.075 -2.601 12.285 1.00 88.50 105 LEU A O 1
ATOM 834 N N . ALA A 1 106 ? 15.608 -4.001 13.265 1.00 88.12 106 ALA A N 1
ATOM 835 C CA . ALA A 1 106 ? 15.721 -5.054 12.267 1.00 88.12 106 ALA A CA 1
ATOM 836 C C . ALA A 1 106 ? 15.164 -4.614 10.902 1.00 88.12 106 ALA A C 1
ATOM 838 O O . ALA A 1 106 ? 15.818 -4.881 9.901 1.00 88.12 106 ALA A O 1
ATOM 839 N N . ALA A 1 107 ? 14.036 -3.894 10.855 1.00 85.81 107 ALA A N 1
ATOM 840 C CA . ALA A 1 107 ? 13.483 -3.330 9.621 1.00 85.81 107 ALA A CA 1
ATOM 841 C C . ALA A 1 107 ? 14.428 -2.277 9.031 1.00 85.81 107 ALA A C 1
ATOM 843 O O . ALA A 1 107 ? 14.829 -2.383 7.883 1.00 85.81 107 ALA A O 1
ATOM 844 N N . ILE A 1 108 ? 14.898 -1.318 9.838 1.00 88.50 108 ILE A N 1
ATOM 845 C CA . ILE A 1 108 ? 15.847 -0.290 9.380 1.00 88.50 108 ILE A CA 1
ATOM 846 C C . ILE A 1 108 ? 17.114 -0.933 8.807 1.00 88.50 108 ILE A C 1
ATOM 848 O O . ILE A 1 108 ? 17.572 -0.536 7.738 1.00 88.50 108 ILE A O 1
ATOM 852 N N . GLY A 1 109 ? 17.677 -1.936 9.488 1.00 90.81 109 GLY A N 1
ATOM 853 C CA . GLY A 1 109 ? 18.814 -2.699 8.970 1.00 90.81 109 GLY A CA 1
ATOM 854 C C . GLY A 1 109 ? 18.469 -3.471 7.692 1.00 90.81 109 GLY A C 1
ATOM 855 O O . GLY A 1 109 ? 19.253 -3.461 6.744 1.00 90.81 109 GLY A O 1
ATOM 856 N N . GLY A 1 110 ? 17.284 -4.084 7.659 1.00 88.38 110 GLY A N 1
ATOM 857 C CA . GLY A 1 110 ? 16.720 -4.815 6.525 1.00 88.38 110 GLY A CA 1
ATOM 858 C C . GLY A 1 110 ? 16.469 -3.951 5.290 1.00 88.38 110 GLY A C 1
ATOM 859 O O . GLY A 1 110 ? 16.619 -4.455 4.188 1.00 88.38 110 GLY A O 1
ATOM 860 N N . MET A 1 111 ? 16.207 -2.653 5.450 1.00 89.50 111 MET A N 1
ATOM 861 C CA . MET A 1 111 ? 16.103 -1.692 4.347 1.00 89.50 111 MET A CA 1
ATOM 862 C C . MET A 1 111 ? 17.465 -1.110 3.960 1.00 89.50 111 MET A C 1
ATOM 864 O O . MET A 1 111 ? 17.814 -1.026 2.782 1.00 89.50 111 MET A O 1
ATOM 868 N N . ALA A 1 112 ? 18.246 -0.678 4.954 1.00 91.19 112 ALA A N 1
ATOM 869 C CA . ALA A 1 112 ? 19.485 0.056 4.728 1.00 91.19 112 ALA A CA 1
ATOM 870 C C . ALA A 1 112 ? 20.566 -0.823 4.092 1.00 91.19 112 ALA A C 1
ATOM 872 O O . ALA A 1 112 ? 21.287 -0.356 3.210 1.00 91.19 112 ALA A O 1
ATOM 873 N N . ALA A 1 113 ? 20.681 -2.090 4.508 1.00 93.88 113 ALA A N 1
ATOM 874 C CA . ALA A 1 113 ? 21.706 -2.981 3.978 1.00 93.88 113 ALA A CA 1
ATOM 875 C C . ALA A 1 113 ? 21.492 -3.307 2.483 1.00 93.88 113 ALA A C 1
ATOM 877 O O . ALA A 1 113 ? 22.427 -3.077 1.713 1.00 93.88 113 ALA A O 1
ATOM 878 N N . PRO A 1 114 ? 20.305 -3.748 2.012 1.00 91.88 114 PRO A N 1
ATOM 879 C CA . PRO A 1 114 ? 20.068 -3.966 0.583 1.00 91.88 114 PRO A CA 1
ATOM 880 C C . PRO A 1 114 ? 20.180 -2.689 -0.253 1.00 91.88 114 PRO A C 1
ATOM 882 O O . PRO A 1 114 ? 20.769 -2.726 -1.334 1.00 91.88 114 PRO A O 1
ATOM 885 N N . ALA A 1 115 ? 19.695 -1.549 0.258 1.00 90.94 115 ALA A N 1
ATOM 886 C CA . ALA A 1 115 ? 19.860 -0.250 -0.396 1.00 90.94 115 ALA A CA 1
ATOM 887 C C . ALA A 1 115 ? 21.339 0.102 -0.606 1.00 90.94 115 ALA A C 1
ATOM 889 O O . ALA A 1 115 ? 21.746 0.480 -1.707 1.00 90.94 115 ALA A O 1
ATOM 890 N N . LEU A 1 116 ? 22.159 -0.045 0.440 1.00 93.25 116 LEU A N 1
ATOM 891 C CA . LEU A 1 116 ? 23.583 0.265 0.384 1.00 93.25 116 LEU A CA 1
ATOM 892 C C . LEU A 1 116 ? 24.319 -0.674 -0.573 1.00 93.25 116 LEU A C 1
ATOM 894 O O . LEU A 1 116 ? 25.115 -0.209 -1.385 1.00 93.25 116 LEU A O 1
ATOM 898 N N . VAL A 1 117 ? 24.024 -1.976 -0.525 1.00 94.06 117 VAL A N 1
ATOM 899 C CA . VAL A 1 117 ? 24.590 -2.959 -1.460 1.00 94.06 117 VAL A CA 1
ATOM 900 C C . VAL A 1 117 ? 24.244 -2.589 -2.903 1.00 94.06 117 VAL A C 1
ATOM 902 O O . VAL A 1 117 ? 25.133 -2.567 -3.754 1.00 94.06 117 VAL A O 1
ATOM 905 N N . TYR A 1 118 ? 22.988 -2.228 -3.182 1.00 93.50 118 TYR A N 1
ATOM 906 C CA . TYR A 1 118 ? 22.575 -1.791 -4.515 1.00 93.50 118 TYR A CA 1
ATOM 907 C C . TYR A 1 118 ? 23.348 -0.555 -4.978 1.00 93.50 118 TYR A C 1
ATOM 909 O O . TYR A 1 118 ? 23.848 -0.539 -6.105 1.00 93.50 118 TYR A O 1
ATOM 917 N N . LEU A 1 119 ? 23.461 0.464 -4.120 1.00 92.94 119 LEU A N 1
ATOM 918 C CA . LEU A 1 119 ? 24.168 1.706 -4.433 1.00 92.94 119 LEU A CA 1
ATOM 919 C C . LEU A 1 119 ? 25.654 1.464 -4.690 1.00 92.94 119 LEU A C 1
ATOM 921 O O . LEU A 1 119 ? 26.186 2.005 -5.652 1.00 92.94 119 LEU A O 1
ATOM 925 N N . LEU A 1 120 ? 26.313 0.624 -3.887 1.00 92.88 120 LEU A N 1
ATOM 926 C CA . LEU A 1 120 ? 27.725 0.280 -4.074 1.00 92.88 120 LEU A CA 1
ATOM 927 C C . LEU A 1 120 ? 27.971 -0.412 -5.419 1.00 92.88 120 LEU A C 1
ATOM 929 O O . LEU A 1 120 ? 28.954 -0.110 -6.092 1.00 92.88 120 LEU A O 1
ATOM 933 N N . ILE A 1 121 ? 27.068 -1.304 -5.830 1.00 92.12 121 ILE A N 1
ATOM 934 C CA . ILE A 1 121 ? 27.164 -2.008 -7.116 1.00 92.12 121 ILE A CA 1
ATOM 935 C C . ILE A 1 121 ? 26.845 -1.065 -8.291 1.00 92.12 121 ILE A C 1
ATOM 937 O O . ILE A 1 121 ? 27.491 -1.139 -9.334 1.00 92.12 121 ILE A O 1
ATOM 941 N N . ASN A 1 122 ? 25.879 -0.154 -8.130 1.00 92.50 122 ASN A N 1
ATOM 942 C CA . ASN A 1 122 ? 25.372 0.719 -9.198 1.00 92.50 122 ASN A 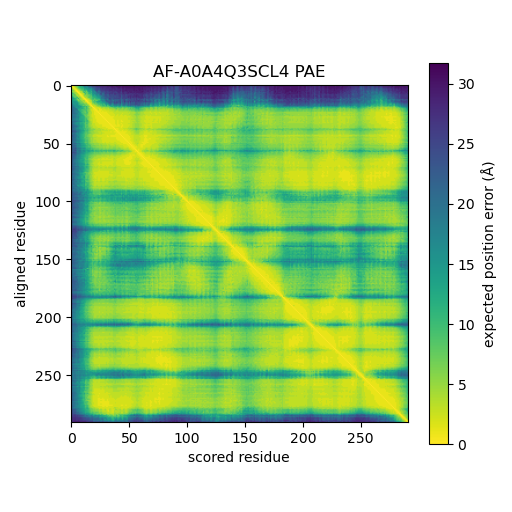CA 1
ATOM 943 C C . ASN A 1 122 ? 25.961 2.142 -9.197 1.00 92.50 122 ASN A C 1
ATOM 945 O O . ASN A 1 122 ? 25.433 3.016 -9.882 1.00 92.50 122 ASN A O 1
ATOM 949 N N . ALA A 1 123 ? 27.046 2.396 -8.461 1.00 87.81 123 ALA A N 1
ATOM 950 C CA . ALA A 1 123 ? 27.680 3.718 -8.389 1.00 87.81 123 ALA A CA 1
ATOM 951 C C . ALA A 1 123 ? 28.513 4.094 -9.635 1.00 87.81 123 ALA A C 1
ATOM 953 O O . ALA A 1 123 ? 28.934 5.242 -9.764 1.00 87.81 123 ALA A O 1
ATOM 954 N N . GLY A 1 124 ? 28.795 3.143 -10.533 1.00 86.19 124 GLY A N 1
ATOM 955 C CA . GLY A 1 124 ? 29.603 3.377 -11.737 1.00 86.19 124 GLY A CA 1
ATOM 956 C C . GLY A 1 124 ? 28.907 4.232 -12.807 1.00 86.19 124 GLY A C 1
ATOM 957 O O . GLY A 1 124 ? 27.696 4.421 -12.778 1.00 86.19 124 GLY A O 1
ATOM 958 N N . ALA A 1 125 ? 29.669 4.694 -13.807 1.00 77.38 125 ALA A N 1
ATOM 959 C CA . ALA A 1 125 ? 29.193 5.608 -14.861 1.00 77.38 125 ALA A CA 1
ATOM 960 C C . ALA A 1 125 ? 28.012 5.078 -15.708 1.00 77.38 125 ALA A C 1
ATOM 962 O O . ALA A 1 125 ? 27.263 5.874 -16.264 1.00 77.38 125 ALA A O 1
ATOM 963 N N . ASN A 1 126 ? 27.826 3.754 -15.769 1.00 83.81 126 ASN A N 1
ATOM 964 C CA . ASN A 1 126 ? 26.711 3.094 -16.463 1.00 83.81 126 ASN A CA 1
ATOM 965 C C . ASN A 1 126 ? 25.676 2.488 -15.494 1.00 83.81 126 ASN A C 1
ATOM 967 O O . ASN A 1 126 ? 24.828 1.700 -15.909 1.00 83.81 126 ASN A O 1
ATOM 971 N N . GLY A 1 127 ? 25.779 2.783 -14.196 1.00 84.56 127 GLY A N 1
ATOM 972 C CA . GLY A 1 127 ? 24.859 2.285 -13.179 1.00 84.56 127 GLY A CA 1
ATOM 973 C C . GLY A 1 127 ? 23.581 3.119 -13.086 1.00 84.56 127 GLY A C 1
ATOM 974 O O . GLY A 1 127 ? 23.520 4.259 -13.544 1.00 84.56 127 GLY A O 1
ATOM 975 N N . SER A 1 128 ? 22.547 2.552 -12.461 1.00 88.88 128 SER A N 1
ATOM 976 C CA . SER A 1 128 ? 21.287 3.255 -12.187 1.00 88.88 128 SER A CA 1
ATOM 977 C C . SER A 1 128 ? 21.105 3.443 -10.679 1.00 88.88 128 SER A C 1
ATOM 979 O O . SER A 1 128 ? 20.362 2.683 -10.049 1.00 88.88 128 SER A O 1
ATOM 981 N N . PRO A 1 129 ? 21.771 4.432 -10.049 1.00 87.00 129 PRO A N 1
ATOM 982 C CA . PRO A 1 129 ? 21.719 4.607 -8.598 1.00 87.00 129 PRO A CA 1
ATOM 983 C C . PRO A 1 129 ? 20.304 4.912 -8.097 1.00 87.00 129 PRO A C 1
ATOM 985 O O . PRO A 1 129 ? 19.993 4.601 -6.955 1.00 87.00 129 PRO A O 1
ATOM 988 N N . GLN A 1 130 ? 19.414 5.440 -8.946 1.00 85.88 130 GLN A N 1
ATOM 989 C CA . GLN A 1 130 ? 18.022 5.741 -8.586 1.00 85.88 130 GLN A CA 1
ATOM 990 C C . GLN A 1 130 ? 17.183 4.499 -8.241 1.00 85.88 130 GLN A C 1
ATOM 992 O O . GLN A 1 130 ? 16.159 4.631 -7.578 1.00 85.88 130 GLN A O 1
ATOM 997 N N . GLY A 1 131 ? 17.605 3.296 -8.646 1.00 86.19 131 GLY A N 1
ATOM 998 C CA . GLY A 1 131 ? 16.875 2.052 -8.370 1.00 86.19 131 GLY A CA 1
ATOM 999 C C . GLY A 1 131 ? 17.044 1.493 -6.952 1.00 86.19 131 GLY A C 1
ATOM 1000 O O . GLY A 1 131 ? 16.469 0.447 -6.652 1.00 86.19 131 GLY A O 1
ATOM 1001 N N . TRP A 1 132 ? 17.787 2.174 -6.073 1.00 87.88 132 TRP A N 1
ATOM 1002 C CA . TRP A 1 132 ? 18.084 1.718 -4.711 1.00 87.88 132 TRP A CA 1
ATOM 1003 C C . TRP A 1 132 ? 16.879 1.408 -3.802 1.00 87.88 132 TRP A C 1
ATOM 1005 O O . TRP A 1 132 ? 17.070 0.581 -2.911 1.00 87.88 132 TRP A O 1
ATOM 1015 N N . PRO A 1 133 ? 15.662 1.973 -3.981 1.00 86.88 133 PRO A N 1
ATOM 1016 C CA . PRO A 1 133 ? 14.505 1.572 -3.174 1.00 86.88 133 PRO A CA 1
ATOM 1017 C C . PRO A 1 133 ? 13.919 0.220 -3.587 1.00 86.88 133 PRO A C 1
ATOM 1019 O O . PRO A 1 133 ? 13.162 -0.382 -2.837 1.00 86.88 133 PRO A O 1
ATOM 1022 N N . THR A 1 134 ? 14.230 -0.273 -4.788 1.00 84.12 134 THR A N 1
ATOM 1023 C CA . THR A 1 134 ? 13.692 -1.546 -5.293 1.00 84.12 134 THR A CA 1
ATOM 1024 C C . THR A 1 134 ? 13.983 -2.728 -4.354 1.00 84.12 134 THR A C 1
ATOM 1026 O O . THR A 1 134 ? 13.047 -3.455 -4.033 1.00 84.12 134 THR A O 1
ATOM 1029 N N . PRO A 1 135 ? 15.225 -2.935 -3.866 1.00 88.00 135 PRO A N 1
ATOM 1030 C CA . PRO A 1 135 ? 15.541 -4.031 -2.948 1.00 88.00 135 PRO A CA 1
ATOM 1031 C C . PRO A 1 135 ? 15.134 -3.792 -1.485 1.00 88.00 135 PRO A C 1
ATOM 1033 O O . PRO A 1 135 ? 15.423 -4.650 -0.658 1.00 88.00 135 PRO A O 1
ATOM 1036 N N . THR A 1 136 ? 14.528 -2.649 -1.134 1.00 84.56 136 THR A N 1
ATOM 1037 C CA . THR A 1 136 ? 14.152 -2.354 0.264 1.00 84.56 136 THR A CA 1
ATOM 1038 C C . THR A 1 136 ? 12.741 -2.799 0.622 1.00 84.56 136 THR A C 1
ATOM 1040 O O . THR A 1 136 ? 12.363 -2.663 1.775 1.00 84.56 136 THR A O 1
ATOM 1043 N N . ALA A 1 137 ? 11.930 -3.217 -0.351 1.00 79.56 137 ALA A N 1
ATOM 1044 C CA . ALA A 1 137 ? 10.552 -3.633 -0.117 1.00 79.56 137 ALA A CA 1
ATOM 1045 C C . ALA A 1 137 ? 10.466 -5.157 0.055 1.00 79.56 137 ALA A C 1
ATOM 1047 O O . ALA A 1 137 ? 11.051 -5.901 -0.737 1.00 79.56 137 ALA A O 1
ATOM 1048 N N . THR A 1 138 ? 9.684 -5.614 1.035 1.00 79.69 138 THR A N 1
ATOM 1049 C CA . THR A 1 138 ? 9.481 -7.038 1.330 1.00 79.69 138 THR A CA 1
ATOM 1050 C C . THR A 1 138 ? 8.008 -7.411 1.171 1.00 79.69 138 THR A C 1
ATOM 1052 O O . THR A 1 138 ? 7.167 -6.945 1.925 1.00 79.69 138 THR A O 1
ATOM 1055 N N . ASP A 1 139 ? 7.667 -8.308 0.239 1.00 77.81 139 ASP A N 1
ATOM 1056 C CA . ASP A 1 139 ? 6.282 -8.792 0.104 1.00 77.81 139 ASP A CA 1
ATOM 1057 C C . ASP A 1 139 ? 5.927 -9.758 1.247 1.00 77.81 139 ASP A C 1
ATOM 1059 O O . ASP A 1 139 ? 6.328 -10.928 1.253 1.00 77.81 139 ASP A O 1
ATOM 1063 N N . ILE A 1 140 ? 5.160 -9.260 2.220 1.00 70.06 140 ILE A N 1
ATOM 1064 C CA . ILE A 1 140 ? 4.727 -10.008 3.404 1.00 70.06 140 ILE A CA 1
ATOM 1065 C C . ILE A 1 140 ? 3.910 -11.257 3.061 1.00 70.06 140 ILE A C 1
ATOM 1067 O O . ILE A 1 140 ? 4.116 -12.313 3.662 1.00 70.06 140 ILE A O 1
ATOM 1071 N N . ALA A 1 141 ? 3.016 -11.166 2.075 1.00 65.75 141 ALA A N 1
ATOM 1072 C CA . ALA A 1 141 ? 2.108 -12.248 1.726 1.00 65.75 141 ALA A CA 1
ATOM 1073 C C . ALA A 1 141 ? 2.882 -13.399 1.078 1.00 65.75 141 ALA A C 1
ATOM 1075 O O . ALA A 1 141 ? 2.661 -14.568 1.406 1.00 65.75 141 ALA A O 1
ATOM 1076 N N . PHE A 1 142 ? 3.854 -13.079 0.221 1.00 71.12 142 PHE A N 1
ATOM 1077 C CA . PHE A 1 142 ? 4.759 -14.086 -0.321 1.00 71.12 142 PHE A CA 1
ATOM 1078 C C . PHE A 1 142 ? 5.708 -14.647 0.748 1.00 71.12 142 PHE A C 1
ATOM 1080 O O . PHE A 1 142 ? 5.890 -15.864 0.830 1.00 71.12 142 PHE A O 1
ATOM 1087 N N . ALA A 1 143 ? 6.281 -13.795 1.604 1.00 75.75 143 ALA A N 1
ATOM 1088 C CA . ALA A 1 143 ? 7.201 -14.218 2.658 1.00 75.75 143 ALA A CA 1
ATOM 1089 C C . ALA A 1 143 ? 6.539 -15.186 3.652 1.00 75.75 143 ALA A C 1
ATOM 1091 O O . ALA A 1 143 ? 7.112 -16.231 3.969 1.00 75.75 143 ALA A O 1
ATOM 1092 N N . LEU A 1 144 ? 5.318 -14.890 4.109 1.00 66.81 144 LEU A N 1
ATOM 1093 C CA . LEU A 1 144 ? 4.568 -15.753 5.023 1.00 66.81 144 LEU A CA 1
ATOM 1094 C C . LEU A 1 144 ? 4.130 -17.057 4.351 1.00 66.81 144 LEU A C 1
ATOM 1096 O O . LEU A 1 144 ? 4.230 -18.116 4.974 1.00 66.81 144 LEU A O 1
ATOM 1100 N N . ALA A 1 145 ? 3.742 -17.022 3.073 1.00 66.62 145 ALA A N 1
ATOM 1101 C CA . ALA A 1 145 ? 3.423 -18.226 2.307 1.00 66.62 145 ALA A CA 1
ATOM 1102 C C . ALA A 1 145 ? 4.642 -19.146 2.139 1.00 66.62 145 ALA A C 1
ATOM 1104 O O . ALA A 1 145 ? 4.568 -20.345 2.418 1.00 66.62 145 ALA A O 1
ATOM 1105 N N . ALA A 1 146 ? 5.789 -18.582 1.753 1.00 74.56 146 ALA A N 1
ATOM 1106 C CA . ALA A 1 146 ? 7.044 -19.315 1.635 1.00 74.56 146 ALA A CA 1
ATOM 1107 C C . ALA A 1 146 ? 7.482 -19.891 2.991 1.00 74.56 146 ALA A C 1
ATOM 1109 O O . ALA A 1 146 ? 7.880 -21.053 3.078 1.00 74.56 146 ALA A O 1
ATOM 1110 N N . LEU A 1 147 ? 7.347 -19.116 4.070 1.00 72.81 147 LEU A N 1
ATOM 1111 C CA . LEU A 1 147 ? 7.685 -19.547 5.424 1.00 72.81 147 LEU A CA 1
ATOM 1112 C C . LEU A 1 147 ? 6.740 -20.634 5.951 1.00 72.81 147 LEU A C 1
ATOM 1114 O O . LEU A 1 147 ? 7.189 -21.542 6.649 1.00 72.81 147 LEU A O 1
ATOM 1118 N N . ALA A 1 148 ? 5.451 -20.586 5.612 1.00 68.25 148 ALA A N 1
ATOM 1119 C CA . ALA A 1 148 ? 4.491 -21.624 5.978 1.00 68.25 148 ALA A CA 1
ATOM 1120 C C . ALA A 1 148 ? 4.861 -22.984 5.360 1.00 68.25 148 ALA A C 1
ATOM 1122 O O . ALA A 1 148 ? 4.698 -24.017 6.015 1.00 68.25 148 ALA A O 1
ATOM 1123 N N . VAL A 1 149 ? 5.413 -22.979 4.141 1.00 68.88 149 VAL A N 1
ATOM 1124 C CA . VAL A 1 149 ? 5.899 -24.182 3.447 1.00 68.88 149 VAL A CA 1
ATOM 1125 C C . VAL A 1 149 ? 7.271 -24.622 3.968 1.00 68.88 149 VAL A C 1
ATOM 1127 O O . VAL A 1 149 ? 7.460 -25.794 4.288 1.00 68.88 149 VAL A O 1
ATOM 1130 N N . ALA A 1 150 ? 8.230 -23.699 4.074 1.00 77.88 150 ALA A N 1
ATOM 1131 C CA . ALA A 1 150 ? 9.618 -24.008 4.419 1.00 77.88 150 ALA A CA 1
ATOM 1132 C C . ALA A 1 150 ? 9.839 -24.254 5.922 1.00 77.88 150 ALA A C 1
ATOM 1134 O O . ALA A 1 150 ? 10.705 -25.040 6.308 1.00 77.88 150 ALA A O 1
ATOM 1135 N N . ALA A 1 151 ? 9.057 -23.604 6.786 1.00 77.62 151 ALA A N 1
ATOM 1136 C CA . ALA A 1 151 ? 9.198 -23.650 8.240 1.00 77.62 151 ALA A CA 1
ATOM 1137 C C . ALA A 1 151 ? 7.851 -23.909 8.954 1.00 77.62 151 ALA A C 1
ATOM 1139 O O . ALA A 1 151 ? 7.426 -23.129 9.815 1.00 77.62 151 ALA A O 1
ATOM 1140 N N . PRO A 1 152 ? 7.187 -25.054 8.700 1.00 71.88 152 PRO A N 1
ATOM 1141 C CA . PRO A 1 152 ? 5.858 -25.344 9.252 1.00 71.88 152 PRO A CA 1
ATOM 1142 C C . PRO A 1 152 ? 5.837 -25.403 10.791 1.00 71.88 152 PRO A C 1
ATOM 1144 O O . PRO A 1 152 ? 4.802 -25.185 11.421 1.00 71.88 152 PRO A O 1
ATOM 1147 N N . ARG A 1 153 ? 6.992 -25.656 11.425 1.00 80.50 153 ARG A N 1
ATOM 1148 C CA . ARG A 1 153 ? 7.152 -25.784 12.885 1.00 80.50 153 ARG A CA 1
ATOM 1149 C C . ARG A 1 153 ? 7.557 -24.488 13.593 1.00 80.50 153 ARG A C 1
ATOM 1151 O O . ARG A 1 153 ? 7.941 -24.545 14.759 1.00 80.50 153 ARG A O 1
ATOM 1158 N N . LEU A 1 154 ? 7.494 -23.336 12.922 1.00 78.12 154 LEU A N 1
ATOM 1159 C CA . LEU A 1 154 ? 7.893 -22.068 13.533 1.00 78.12 154 LEU A CA 1
ATOM 1160 C C . LEU A 1 154 ? 7.098 -21.796 14.833 1.00 78.12 154 LEU A C 1
ATOM 1162 O O . LEU A 1 154 ? 5.876 -21.986 14.859 1.00 78.12 154 LEU A O 1
ATOM 1166 N N . PRO A 1 155 ? 7.739 -21.343 15.922 1.00 80.31 155 PRO A N 1
ATOM 1167 C CA . PRO A 1 155 ? 7.035 -20.864 17.107 1.00 80.31 155 PRO A CA 1
ATOM 1168 C C . PRO A 1 155 ? 6.107 -19.686 16.785 1.00 80.31 155 PRO A C 1
ATOM 1170 O O . PRO A 1 155 ? 6.427 -18.835 15.955 1.00 80.31 155 PRO A O 1
ATOM 1173 N N . SER A 1 156 ? 4.963 -19.600 17.466 1.00 72.31 156 SER A N 1
ATOM 1174 C CA . SER A 1 156 ? 3.974 -18.531 17.250 1.00 72.31 156 SER A CA 1
ATOM 1175 C C . SER A 1 156 ? 4.549 -17.131 17.484 1.00 72.31 156 SER A C 1
ATOM 1177 O O . SER A 1 156 ? 4.208 -16.204 16.760 1.00 72.31 156 SER A O 1
ATOM 1179 N N . SER A 1 157 ? 5.464 -16.991 18.445 1.00 74.06 157 SER A N 1
ATOM 1180 C CA . SER A 1 157 ? 6.154 -15.733 18.748 1.00 74.06 157 SER A CA 1
ATOM 1181 C C . SER A 1 157 ? 7.021 -15.229 17.592 1.00 74.06 157 SER A C 1
ATOM 1183 O O . SER A 1 157 ? 7.040 -14.033 17.328 1.00 74.06 157 SER A O 1
ATOM 1185 N N . LEU A 1 158 ? 7.698 -16.130 16.871 1.00 76.31 158 LEU A N 1
ATOM 1186 C CA . LEU A 1 158 ? 8.498 -15.779 15.695 1.00 76.31 158 LEU A CA 1
ATOM 1187 C C . LEU A 1 158 ? 7.620 -15.346 14.520 1.00 76.31 158 LEU A C 1
ATOM 1189 O O . LEU A 1 158 ? 7.989 -14.422 13.808 1.00 76.31 158 LEU A O 1
ATOM 1193 N N . ARG A 1 159 ? 6.445 -15.963 14.338 1.00 72.25 159 ARG A N 1
ATOM 1194 C CA . ARG A 1 159 ? 5.495 -15.530 13.299 1.00 72.25 159 ARG A CA 1
ATOM 1195 C C . ARG A 1 159 ? 5.001 -14.109 13.552 1.00 72.25 159 ARG A C 1
ATOM 1197 O O . ARG A 1 159 ? 5.023 -13.300 12.638 1.00 72.25 159 ARG A O 1
ATOM 1204 N N . ILE A 1 160 ? 4.615 -13.810 14.794 1.00 71.38 160 ILE A N 1
ATOM 1205 C CA . ILE A 1 160 ? 4.182 -12.463 15.192 1.00 71.38 160 ILE A CA 1
ATOM 1206 C C . ILE A 1 160 ? 5.324 -11.465 14.987 1.00 71.38 160 ILE A C 1
ATOM 1208 O O . ILE A 1 160 ? 5.113 -10.423 14.382 1.00 71.38 160 ILE A O 1
ATOM 1212 N N . PHE A 1 161 ? 6.546 -11.810 15.406 1.00 77.62 161 PHE A N 1
ATOM 1213 C CA . PHE A 1 161 ? 7.717 -10.964 15.177 1.00 77.62 161 PHE A CA 1
ATOM 1214 C C . PHE A 1 161 ? 7.947 -10.661 13.689 1.00 77.62 161 PHE A C 1
ATOM 1216 O O . PHE A 1 161 ? 8.193 -9.512 13.340 1.00 77.62 161 PHE A O 1
ATOM 1223 N N . LEU A 1 162 ? 7.851 -11.667 12.815 1.00 78.62 162 LEU A N 1
ATOM 1224 C CA . LEU A 1 162 ? 8.036 -11.495 11.371 1.00 78.62 162 LEU A CA 1
ATOM 1225 C C . LEU A 1 162 ? 6.917 -10.668 10.732 1.00 78.62 162 LEU A C 1
ATOM 1227 O O . LEU A 1 162 ? 7.208 -9.822 9.894 1.00 78.62 162 LEU A O 1
ATOM 1231 N N . LEU A 1 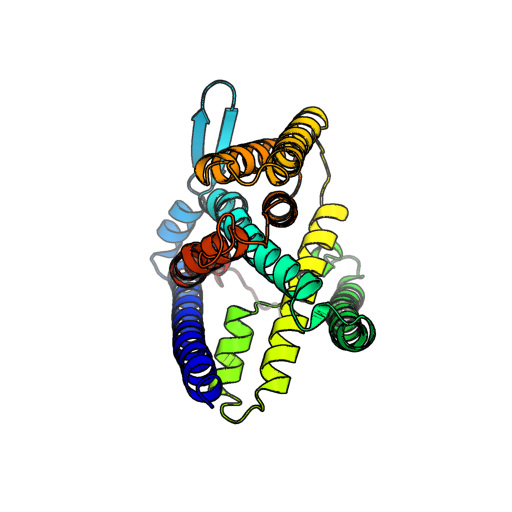163 ? 5.668 -10.864 11.163 1.00 72.81 163 LEU A N 1
ATOM 1232 C CA . LEU A 1 163 ? 4.534 -10.038 10.745 1.00 72.81 163 LEU A CA 1
ATOM 1233 C C . LEU A 1 163 ? 4.779 -8.568 11.120 1.00 72.81 163 LEU A C 1
ATOM 1235 O O . LEU A 1 163 ? 4.697 -7.681 10.280 1.00 72.81 163 LEU A O 1
ATOM 1239 N N . THR A 1 164 ? 5.172 -8.316 12.371 1.00 73.44 164 THR A N 1
ATOM 1240 C CA . THR A 1 164 ? 5.512 -6.974 12.856 1.00 73.44 164 THR A CA 1
ATOM 1241 C C . THR A 1 164 ? 6.680 -6.346 12.092 1.00 73.44 164 THR A C 1
ATOM 1243 O O . THR A 1 164 ? 6.625 -5.165 11.753 1.00 73.44 164 THR A O 1
ATOM 1246 N N . LEU A 1 165 ? 7.741 -7.119 11.841 1.00 80.81 165 LEU A N 1
ATOM 1247 C CA . LEU A 1 165 ? 8.909 -6.686 11.077 1.00 80.81 165 LEU A CA 1
ATOM 1248 C C . LEU A 1 165 ? 8.507 -6.246 9.666 1.00 80.81 165 LEU A C 1
ATOM 1250 O O . LEU A 1 165 ? 8.875 -5.154 9.251 1.00 80.81 165 LEU A O 1
ATOM 1254 N N . ALA A 1 166 ? 7.731 -7.071 8.962 1.00 78.06 166 ALA A N 1
ATOM 1255 C CA . ALA A 1 166 ? 7.305 -6.802 7.593 1.00 78.06 166 ALA A CA 1
ATOM 1256 C C . ALA A 1 166 ? 6.375 -5.583 7.499 1.00 78.06 166 ALA A C 1
ATOM 1258 O O . ALA A 1 166 ? 6.556 -4.742 6.628 1.00 78.06 166 ALA A O 1
ATOM 1259 N N . ILE A 1 167 ? 5.446 -5.417 8.447 1.00 74.31 167 ILE A N 1
ATOM 1260 C CA . ILE A 1 167 ? 4.599 -4.217 8.517 1.00 74.31 167 ILE A CA 1
ATOM 1261 C C . ILE A 1 167 ? 5.449 -2.946 8.704 1.00 74.31 167 ILE A C 1
ATOM 1263 O O . ILE A 1 167 ? 5.179 -1.915 8.082 1.00 74.31 167 ILE A O 1
ATOM 1267 N N . ALA A 1 168 ? 6.468 -2.998 9.571 1.00 77.19 168 ALA A N 1
ATOM 1268 C CA . ALA A 1 168 ? 7.368 -1.867 9.795 1.00 77.19 168 ALA A CA 1
ATOM 1269 C C . ALA A 1 168 ? 8.205 -1.542 8.544 1.00 77.19 168 ALA A C 1
ATOM 1271 O O . ALA A 1 168 ? 8.370 -0.365 8.217 1.00 77.19 168 ALA A O 1
ATOM 1272 N N . ASP A 1 169 ? 8.688 -2.574 7.851 1.00 81.94 169 ASP A N 1
ATOM 1273 C CA . ASP A 1 169 ? 9.444 -2.483 6.598 1.00 81.94 169 ASP A CA 1
ATOM 1274 C C . ASP A 1 169 ? 8.607 -1.846 5.474 1.00 81.94 169 ASP A C 1
ATOM 1276 O O . ASP A 1 169 ? 9.017 -0.845 4.888 1.00 81.94 169 ASP A O 1
ATOM 1280 N N . ASP A 1 170 ? 7.378 -2.327 5.254 1.00 80.44 170 ASP A N 1
ATOM 1281 C CA . ASP A 1 170 ? 6.453 -1.814 4.234 1.00 80.44 170 ASP A CA 1
ATOM 1282 C C . ASP A 1 170 ? 6.084 -0.345 4.461 1.00 80.44 170 ASP A C 1
ATOM 1284 O O . ASP A 1 170 ? 6.079 0.467 3.526 1.00 80.44 170 ASP A O 1
ATOM 1288 N N . LEU A 1 171 ? 5.793 0.032 5.711 1.00 75.50 171 LEU A N 1
ATOM 1289 C CA . LEU A 1 171 ? 5.502 1.422 6.050 1.00 75.50 171 LEU A CA 1
ATOM 1290 C C . LEU A 1 171 ? 6.737 2.305 5.849 1.00 75.50 171 LEU A C 1
ATOM 1292 O O . LEU A 1 171 ? 6.622 3.410 5.309 1.00 75.50 171 LEU A O 1
ATOM 1296 N N . GLY A 1 172 ? 7.905 1.815 6.273 1.00 79.31 172 GLY A N 1
ATOM 1297 C CA . GLY A 1 172 ? 9.186 2.479 6.073 1.00 79.31 172 GLY A CA 1
ATOM 1298 C C . GLY A 1 172 ? 9.451 2.726 4.592 1.00 79.31 172 GLY A C 1
ATOM 1299 O O . GLY A 1 172 ? 9.719 3.861 4.202 1.00 79.31 172 GLY A O 1
ATOM 1300 N N . ALA A 1 173 ? 9.301 1.696 3.758 1.00 80.06 173 ALA A N 1
ATOM 1301 C CA . ALA A 1 173 ? 9.503 1.766 2.317 1.00 80.06 173 ALA A CA 1
ATOM 1302 C C . ALA A 1 173 ? 8.525 2.743 1.653 1.00 80.06 173 ALA A C 1
ATOM 1304 O O . ALA A 1 173 ? 8.947 3.598 0.875 1.00 80.06 173 ALA A O 1
ATOM 1305 N N . VAL A 1 174 ? 7.232 2.695 1.995 1.00 80.19 174 VAL A N 1
ATOM 1306 C CA . VAL A 1 174 ? 6.248 3.645 1.452 1.00 80.19 174 VAL A CA 1
ATOM 1307 C C . VAL A 1 174 ? 6.543 5.078 1.861 1.00 80.19 174 VAL A C 1
ATOM 1309 O O . VAL A 1 174 ? 6.487 5.964 1.007 1.00 80.19 174 VAL A O 1
ATOM 1312 N N . ALA A 1 175 ? 6.865 5.324 3.132 1.00 79.81 175 ALA A N 1
ATOM 1313 C CA . ALA A 1 175 ? 7.209 6.661 3.604 1.00 79.81 175 ALA A CA 1
ATOM 1314 C C . ALA A 1 175 ? 8.469 7.188 2.901 1.00 79.81 175 ALA A C 1
ATOM 1316 O O . ALA A 1 175 ? 8.495 8.327 2.438 1.00 79.81 175 ALA A O 1
ATOM 1317 N N . LEU A 1 176 ? 9.485 6.338 2.758 1.00 80.25 176 LEU A N 1
ATOM 1318 C CA . LEU A 1 176 ? 10.750 6.662 2.109 1.00 80.25 176 LEU A CA 1
ATOM 1319 C C . LEU A 1 176 ? 10.562 6.992 0.624 1.00 80.25 176 LEU A C 1
ATOM 1321 O O . LEU A 1 176 ? 11.032 8.031 0.162 1.00 80.25 176 LEU A O 1
ATOM 1325 N N . ILE A 1 177 ? 9.816 6.158 -0.107 1.00 77.88 177 ILE A N 1
ATOM 1326 C CA . ILE A 1 177 ? 9.479 6.395 -1.516 1.00 77.88 177 ILE A CA 1
ATOM 1327 C C . ILE A 1 177 ? 8.655 7.679 -1.650 1.00 77.88 177 ILE A C 1
ATOM 1329 O O . ILE A 1 177 ? 8.934 8.495 -2.523 1.00 77.88 177 ILE A O 1
ATOM 1333 N N . ALA A 1 178 ? 7.673 7.905 -0.773 1.00 76.44 178 ALA A N 1
ATOM 1334 C CA . ALA A 1 178 ? 6.850 9.110 -0.815 1.00 76.44 178 ALA A CA 1
ATOM 1335 C C . ALA A 1 178 ? 7.664 10.393 -0.577 1.00 76.44 178 ALA A C 1
ATOM 1337 O O . ALA A 1 178 ? 7.402 11.400 -1.225 1.00 76.44 178 ALA A O 1
ATOM 1338 N N . ILE A 1 179 ? 8.656 10.381 0.316 1.00 77.44 179 ILE A N 1
ATOM 1339 C CA . ILE A 1 179 ? 9.477 11.568 0.599 1.00 77.44 179 ILE A CA 1
ATOM 1340 C C . ILE A 1 179 ? 10.502 11.814 -0.513 1.00 77.44 179 ILE A C 1
ATOM 1342 O O . ILE A 1 179 ? 10.710 12.957 -0.911 1.00 77.44 179 ILE A O 1
ATOM 1346 N N . LEU A 1 180 ? 11.147 10.758 -1.015 1.00 76.00 180 LEU A N 1
ATOM 1347 C CA . LEU A 1 180 ? 12.311 10.891 -1.897 1.00 76.00 180 LEU A CA 1
ATOM 1348 C C . LEU A 1 180 ? 11.970 10.896 -3.392 1.00 76.00 180 LEU A C 1
ATOM 1350 O O . LEU A 1 180 ? 12.757 11.409 -4.181 1.00 76.00 180 LEU A O 1
ATOM 1354 N N . PHE A 1 181 ? 10.815 10.352 -3.789 1.00 73.69 181 PHE A N 1
ATOM 1355 C CA . PHE A 1 181 ? 10.411 10.221 -5.198 1.00 73.69 181 PHE A CA 1
ATOM 1356 C C . PHE A 1 181 ? 9.209 11.096 -5.572 1.00 73.69 181 PHE A C 1
ATOM 1358 O O . PHE A 1 181 ? 8.610 10.906 -6.630 1.00 73.69 181 PHE A O 1
ATOM 1365 N N . THR A 1 182 ? 8.861 12.072 -4.732 1.00 79.50 182 THR A N 1
ATOM 1366 C CA . THR A 1 182 ? 7.852 13.080 -5.072 1.00 79.50 182 THR A CA 1
ATOM 1367 C C . THR A 1 182 ? 8.542 14.302 -5.674 1.00 79.50 182 THR A C 1
ATOM 1369 O O . THR A 1 182 ? 9.257 15.017 -4.976 1.00 79.50 182 THR A O 1
ATOM 1372 N N . SER A 1 183 ? 8.346 14.533 -6.973 1.00 66.19 183 SER A N 1
ATOM 1373 C CA . SER A 1 183 ? 9.039 15.599 -7.716 1.00 66.19 183 SER A CA 1
ATOM 1374 C C . SER A 1 183 ? 8.176 16.847 -7.931 1.00 66.19 183 SER A C 1
ATOM 1376 O O . SER A 1 183 ? 8.679 17.955 -7.783 1.00 66.19 183 SER A O 1
ATOM 1378 N N . ASP A 1 184 ? 6.875 16.680 -8.194 1.00 78.00 184 ASP A N 1
ATOM 1379 C CA . ASP A 1 184 ? 5.958 17.777 -8.525 1.00 78.00 184 ASP A CA 1
ATOM 1380 C C . ASP A 1 184 ? 4.705 17.722 -7.645 1.00 78.00 184 ASP A C 1
ATOM 1382 O O . ASP A 1 184 ? 3.762 16.978 -7.923 1.00 78.00 184 ASP A O 1
ATOM 1386 N N . VAL A 1 185 ? 4.692 18.507 -6.560 1.00 85.62 185 VAL A N 1
ATOM 1387 C CA . VAL A 1 185 ? 3.549 18.550 -5.637 1.00 85.62 185 VAL A CA 1
ATOM 1388 C C . VAL A 1 185 ? 2.597 19.680 -5.991 1.00 85.62 185 VAL A C 1
ATOM 1390 O O . VAL A 1 185 ? 2.925 20.858 -5.838 1.00 85.62 185 VAL A O 1
ATOM 1393 N N . ASN A 1 186 ? 1.360 19.341 -6.350 1.00 90.75 186 ASN A N 1
ATOM 1394 C CA . ASN A 1 186 ? 0.293 20.335 -6.398 1.00 90.75 186 ASN A CA 1
ATOM 1395 C C . ASN A 1 186 ? -0.219 20.614 -4.975 1.00 90.75 186 ASN A C 1
ATOM 1397 O O . ASN A 1 186 ? -0.987 19.835 -4.403 1.00 90.75 186 ASN A O 1
ATOM 1401 N N . LEU A 1 187 ? 0.200 21.752 -4.414 1.00 91.25 187 LEU A N 1
ATOM 1402 C CA . LEU A 1 187 ? -0.132 22.165 -3.047 1.00 91.25 187 LEU A CA 1
ATOM 1403 C C . LEU A 1 187 ? -1.635 22.360 -2.812 1.00 91.25 187 LEU A C 1
ATOM 1405 O O . LEU A 1 187 ? -2.112 22.086 -1.713 1.00 91.25 187 LEU A O 1
ATOM 1409 N N . TYR A 1 188 ? -2.399 22.788 -3.822 1.00 93.44 188 TYR A N 1
ATOM 1410 C CA . TYR A 1 188 ? -3.852 22.938 -3.693 1.00 93.44 188 TYR A CA 1
ATOM 1411 C C . TYR A 1 188 ? -4.529 21.580 -3.525 1.00 93.44 188 TYR A C 1
ATOM 1413 O O . TYR A 1 188 ? -5.358 21.399 -2.632 1.00 93.44 188 TYR A O 1
ATOM 1421 N N . ALA A 1 189 ? -4.137 20.608 -4.349 1.00 92.69 189 ALA A N 1
ATOM 1422 C CA . ALA A 1 189 ? -4.625 19.243 -4.229 1.00 92.69 189 ALA A CA 1
ATOM 1423 C C . ALA A 1 189 ? -4.172 18.612 -2.902 1.00 92.69 189 ALA A C 1
ATOM 1425 O O . ALA A 1 189 ? -4.982 18.006 -2.207 1.00 92.69 189 ALA A O 1
ATOM 1426 N N . LEU A 1 190 ? -2.924 18.839 -2.476 1.00 92.81 190 LEU A N 1
ATOM 1427 C CA . LEU A 1 190 ? -2.437 18.375 -1.175 1.00 92.81 190 LEU A CA 1
ATOM 1428 C C . LEU A 1 190 ? -3.239 18.970 -0.005 1.00 92.81 190 LEU A C 1
ATOM 1430 O O . LEU A 1 190 ? -3.596 18.247 0.923 1.00 92.81 190 LEU A O 1
ATOM 1434 N N . GLY A 1 191 ? -3.574 20.262 -0.066 1.00 95.56 191 GLY A N 1
ATOM 1435 C CA . GLY A 1 191 ? -4.448 20.917 0.907 1.00 95.56 191 GLY A CA 1
ATOM 1436 C C . GLY A 1 191 ? -5.845 20.293 0.951 1.00 95.56 191 GLY A C 1
ATOM 1437 O O . GLY A 1 191 ? -6.382 20.077 2.035 1.00 95.56 191 GLY A O 1
ATOM 1438 N N . GLY A 1 192 ? -6.402 19.923 -0.207 1.00 95.81 192 GLY A N 1
ATOM 1439 C CA . GLY A 1 192 ? -7.662 19.179 -0.302 1.00 95.81 192 GLY A CA 1
ATOM 1440 C C . GLY A 1 192 ? -7.593 17.796 0.355 1.00 95.81 192 GLY A C 1
ATOM 1441 O O . GLY A 1 192 ? -8.489 17.431 1.119 1.00 95.81 192 GLY A O 1
ATOM 1442 N N . ALA A 1 193 ? -6.502 17.055 0.137 1.00 95.56 193 ALA A N 1
ATOM 1443 C CA . ALA A 1 193 ? -6.275 15.769 0.796 1.00 95.56 193 ALA A CA 1
ATOM 1444 C C . ALA A 1 193 ? -6.165 15.934 2.319 1.00 95.56 193 ALA A C 1
ATOM 1446 O O . ALA A 1 193 ? -6.849 15.239 3.071 1.00 95.56 193 ALA A O 1
ATOM 1447 N N . ALA A 1 194 ? -5.367 16.901 2.781 1.00 96.00 194 ALA A N 1
ATOM 1448 C CA . ALA A 1 194 ? -5.213 17.207 4.200 1.00 96.00 194 ALA A CA 1
ATOM 1449 C C . ALA A 1 194 ? -6.538 17.638 4.848 1.00 96.00 194 ALA A C 1
ATOM 1451 O O . ALA A 1 194 ? -6.834 17.216 5.963 1.00 96.00 194 ALA A O 1
ATOM 1452 N N . ALA A 1 195 ? -7.367 18.417 4.147 1.00 97.19 195 ALA A N 1
ATOM 1453 C CA . ALA A 1 195 ? -8.690 18.812 4.621 1.00 97.19 195 ALA A CA 1
ATOM 1454 C C . ALA A 1 195 ? -9.640 17.611 4.744 1.00 97.19 195 ALA A C 1
ATOM 1456 O O . ALA A 1 195 ? -10.338 17.496 5.748 1.00 97.19 195 ALA A O 1
ATOM 1457 N N . ALA A 1 196 ? -9.638 16.690 3.774 1.00 96.62 196 ALA A N 1
ATOM 1458 C CA . ALA A 1 196 ? -10.441 15.468 3.839 1.00 96.62 196 ALA A CA 1
ATOM 1459 C C . ALA A 1 196 ? -10.025 14.577 5.024 1.00 96.62 196 ALA A C 1
ATOM 1461 O O . ALA A 1 196 ? -10.879 14.144 5.799 1.00 96.62 196 ALA A O 1
ATOM 1462 N N . ILE A 1 197 ? -8.719 14.370 5.226 1.00 96.62 197 ILE A N 1
ATOM 1463 C CA . ILE A 1 197 ? -8.185 13.630 6.382 1.00 96.62 197 ILE A CA 1
ATOM 1464 C C . ILE A 1 197 ? -8.492 14.356 7.699 1.00 96.62 197 ILE A C 1
ATOM 1466 O O . ILE A 1 197 ? -8.927 13.732 8.666 1.00 96.62 197 ILE A O 1
ATOM 1470 N N . GLY A 1 198 ? -8.323 15.677 7.745 1.00 96.44 198 GLY A N 1
ATOM 1471 C CA . GLY A 1 198 ? -8.649 16.497 8.911 1.00 96.44 198 GLY A CA 1
ATOM 1472 C C . GLY A 1 198 ? -10.130 16.411 9.273 1.00 96.44 198 GLY A C 1
ATOM 1473 O O . GLY A 1 198 ? -10.475 16.256 10.442 1.00 96.44 198 GLY A O 1
ATOM 1474 N N . LEU A 1 199 ? -11.012 16.411 8.274 1.00 95.75 199 LEU A N 1
ATOM 1475 C CA . LEU A 1 199 ? -12.444 16.227 8.467 1.00 95.75 199 LEU A CA 1
ATOM 1476 C C . LEU A 1 199 ? -12.767 14.823 9.008 1.00 95.75 199 LEU A C 1
ATOM 1478 O O . LEU A 1 199 ? -13.578 14.703 9.928 1.00 95.75 199 LEU A O 1
ATOM 1482 N N . MET A 1 200 ? -12.098 13.771 8.515 1.00 94.94 200 MET A N 1
ATOM 1483 C CA . MET A 1 200 ? -12.203 12.426 9.103 1.00 94.94 200 MET A CA 1
ATOM 1484 C C . MET A 1 200 ? -11.758 12.409 10.564 1.00 94.94 200 MET A C 1
ATOM 1486 O O . MET A 1 200 ? -12.446 11.828 11.402 1.00 94.94 200 MET A O 1
ATOM 1490 N N . ALA A 1 201 ? -10.638 13.061 10.883 1.00 94.19 201 ALA A N 1
ATOM 1491 C CA . ALA A 1 201 ? -10.104 13.136 12.237 1.00 94.19 201 ALA A CA 1
ATOM 1492 C C . ALA A 1 201 ? -11.049 13.885 13.189 1.00 94.19 201 ALA A C 1
ATOM 1494 O O . ALA A 1 201 ? -11.318 13.399 14.286 1.00 94.19 201 ALA A O 1
ATOM 1495 N N . LEU A 1 202 ? -11.618 15.016 12.766 1.00 92.88 202 LEU A N 1
ATOM 1496 C CA . LEU A 1 202 ? -12.609 15.757 13.552 1.00 92.88 202 LEU A CA 1
ATOM 1497 C C . LEU A 1 202 ? -13.857 14.905 13.791 1.00 92.88 202 LEU A C 1
ATOM 1499 O O . LEU A 1 202 ? -14.301 14.743 14.926 1.00 92.88 202 LEU A O 1
ATOM 1503 N N . MET A 1 203 ? -14.368 14.269 12.736 1.00 89.12 203 MET A N 1
ATOM 1504 C CA . MET A 1 203 ? -15.559 13.428 12.835 1.00 89.12 203 MET A CA 1
ATOM 1505 C C . MET A 1 203 ? -15.325 12.121 13.592 1.00 89.12 203 MET A C 1
ATOM 1507 O O . MET A 1 203 ? -16.276 11.540 14.110 1.00 89.12 203 MET A O 1
ATOM 1511 N N . SER A 1 204 ? -14.074 11.676 13.729 1.00 87.88 204 SER A N 1
ATOM 1512 C CA . SER A 1 204 ? -13.709 10.521 14.554 1.00 87.88 204 SER A CA 1
ATOM 1513 C C . SER A 1 204 ? -14.053 10.711 16.035 1.00 87.88 204 SER A C 1
ATOM 1515 O O . SER A 1 204 ? -14.305 9.731 16.738 1.00 87.88 204 SER A O 1
ATOM 1517 N N . GLN A 1 205 ? -14.138 11.965 16.491 1.00 84.31 205 GLN A N 1
ATOM 1518 C CA . GLN A 1 205 ? -14.527 12.307 17.858 1.00 84.31 205 GLN A CA 1
ATOM 1519 C C . GLN A 1 205 ? -16.023 12.059 18.105 1.00 84.31 205 GLN A C 1
ATOM 1521 O O . GLN A 1 205 ? -16.430 11.754 19.229 1.00 84.31 205 GLN A O 1
ATOM 1526 N N . TRP A 1 206 ? -16.851 12.121 17.058 1.00 82.56 206 TRP A N 1
ATOM 1527 C CA . TRP A 1 206 ? -18.278 11.831 17.146 1.00 82.56 206 TRP A CA 1
ATOM 1528 C C . TRP A 1 206 ? -18.542 10.355 16.849 1.00 82.56 206 TRP A C 1
ATOM 1530 O O . TRP A 1 206 ? -18.534 9.899 15.705 1.00 82.56 206 TRP A O 1
ATOM 1540 N N . LYS A 1 207 ? -18.865 9.592 17.900 1.00 73.50 207 LYS A N 1
ATOM 1541 C CA . LYS A 1 207 ? -19.111 8.136 17.841 1.00 73.50 207 LYS A CA 1
ATOM 1542 C C . LYS A 1 207 ? -20.276 7.708 16.926 1.00 73.50 207 LYS A C 1
ATOM 1544 O O . LYS A 1 207 ? -20.534 6.515 16.806 1.00 73.50 207 LYS A O 1
ATOM 1549 N N . THR A 1 208 ? -20.986 8.638 16.291 1.00 77.19 208 THR A N 1
ATOM 1550 C CA . THR A 1 208 ? -22.159 8.401 15.436 1.00 77.19 208 THR A CA 1
ATOM 1551 C C . THR A 1 208 ? -21.892 8.554 13.935 1.00 77.19 208 THR A C 1
ATOM 1553 O O . THR A 1 208 ? -22.794 8.268 13.151 1.00 77.19 208 THR A O 1
ATOM 1556 N N . ALA A 1 209 ? -20.691 8.965 13.507 1.00 81.56 209 ALA A N 1
ATOM 1557 C CA . ALA A 1 209 ? -20.386 9.142 12.084 1.00 81.56 209 ALA A CA 1
ATOM 1558 C C . ALA A 1 209 ? -20.616 7.834 11.284 1.00 81.56 209 ALA A C 1
ATOM 1560 O O . ALA A 1 209 ? -20.111 6.784 11.686 1.00 81.56 209 ALA A O 1
ATOM 1561 N N . PRO A 1 210 ? -21.361 7.835 10.163 1.00 87.50 210 PRO A N 1
ATOM 1562 C CA . PRO A 1 210 ? -21.659 6.608 9.420 1.00 87.50 210 PRO A CA 1
ATOM 1563 C C . PRO A 1 210 ? -20.409 6.043 8.726 1.00 87.50 210 PRO A C 1
ATOM 1565 O O . PRO A 1 210 ? -19.490 6.779 8.390 1.00 87.50 210 PRO A O 1
ATOM 1568 N N . TYR A 1 211 ? -20.355 4.733 8.463 1.00 89.06 211 TYR A N 1
ATOM 1569 C CA . TYR A 1 211 ? -19.203 4.125 7.766 1.00 89.06 211 TYR A CA 1
ATOM 1570 C C . TYR A 1 211 ? -18.978 4.714 6.369 1.00 89.06 211 TYR A C 1
ATOM 1572 O O . TYR A 1 211 ? -17.839 4.958 5.977 1.00 89.06 211 TYR A O 1
ATOM 1580 N N . LEU A 1 212 ? -20.072 5.036 5.671 1.00 91.31 212 LEU A N 1
ATOM 1581 C CA . LEU A 1 212 ? -20.037 5.693 4.366 1.00 91.31 212 LEU A CA 1
ATOM 1582 C C . LEU A 1 212 ? -19.315 7.046 4.411 1.00 91.31 212 LEU A C 1
ATOM 1584 O O . LEU A 1 212 ? -18.678 7.424 3.437 1.00 91.31 212 LEU A O 1
ATOM 1588 N N . PHE A 1 213 ? -19.361 7.752 5.542 1.00 92.62 213 PHE A N 1
ATOM 1589 C CA . PHE A 1 213 ? -18.655 9.018 5.703 1.00 92.62 213 PHE A CA 1
ATOM 1590 C C . PHE A 1 213 ? -17.131 8.830 5.666 1.00 92.62 213 PHE A C 1
ATOM 1592 O O . PHE A 1 213 ? -16.442 9.565 4.960 1.00 92.62 213 PHE A O 1
ATOM 1599 N N . TYR A 1 214 ? -16.606 7.817 6.365 1.00 92.12 214 TYR A N 1
ATOM 1600 C CA . TYR A 1 214 ? -15.176 7.494 6.319 1.00 92.12 214 TYR A CA 1
ATOM 1601 C C . TYR A 1 214 ? -14.753 7.053 4.917 1.00 92.12 214 TYR A C 1
ATOM 1603 O O . TYR A 1 214 ? -13.723 7.507 4.431 1.00 92.12 214 TYR A O 1
ATOM 1611 N N . ALA A 1 215 ? -15.566 6.227 4.251 1.00 92.75 215 ALA A N 1
ATOM 1612 C CA . ALA A 1 215 ? -15.298 5.789 2.883 1.00 92.75 215 ALA A CA 1
ATOM 1613 C C . ALA A 1 215 ? -15.294 6.964 1.888 1.00 92.75 215 ALA A C 1
ATOM 1615 O O . ALA A 1 215 ? -14.389 7.068 1.065 1.00 92.75 215 ALA A O 1
ATOM 1616 N N . ALA A 1 216 ? -16.261 7.881 1.994 1.00 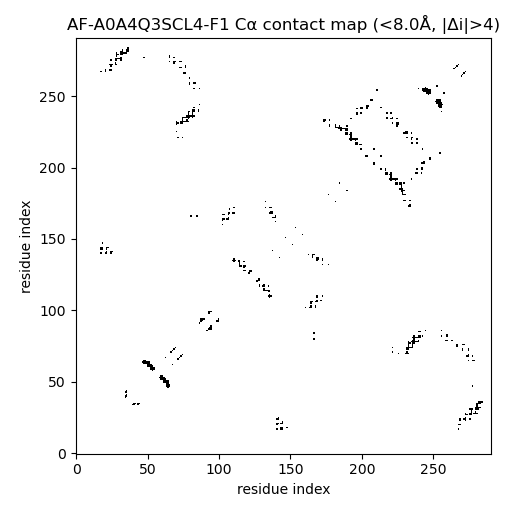94.94 216 ALA A N 1
ATOM 1617 C CA . ALA A 1 216 ? -16.342 9.062 1.140 1.00 94.94 216 ALA A CA 1
ATOM 1618 C C . ALA A 1 216 ? -15.151 10.005 1.354 1.00 94.94 216 ALA A C 1
ATOM 1620 O O . ALA A 1 216 ? -14.539 10.456 0.389 1.00 94.94 216 ALA A O 1
ATOM 1621 N N . CYS A 1 217 ? -14.776 10.271 2.607 1.00 95.50 217 CYS A N 1
ATOM 1622 C CA . CYS A 1 217 ? -13.620 11.116 2.891 1.00 95.50 217 CYS A CA 1
ATOM 1623 C C . CYS A 1 217 ? -12.299 10.453 2.487 1.00 95.50 217 CYS A C 1
ATOM 1625 O O . CYS A 1 217 ? -11.414 11.142 1.989 1.00 95.50 217 CYS A O 1
ATOM 1627 N N . PHE A 1 218 ? -12.176 9.130 2.639 1.00 96.12 218 PHE A N 1
ATOM 1628 C CA . PHE A 1 218 ? -11.028 8.383 2.133 1.00 96.12 218 PHE A CA 1
ATOM 1629 C C . PHE A 1 218 ? -10.925 8.489 0.606 1.00 96.12 218 PHE A C 1
ATOM 1631 O O . PHE A 1 218 ? -9.857 8.807 0.092 1.00 96.12 218 PHE A O 1
ATOM 1638 N N . ALA A 1 219 ? -12.036 8.320 -0.119 1.00 95.31 219 ALA A N 1
ATOM 1639 C CA . ALA A 1 219 ? -12.073 8.485 -1.572 1.00 95.31 219 ALA A CA 1
ATOM 1640 C C . ALA A 1 219 ? -11.707 9.915 -2.009 1.00 95.31 219 ALA A C 1
ATOM 1642 O O . ALA A 1 219 ? -10.975 10.094 -2.981 1.00 95.31 219 ALA A O 1
ATOM 1643 N N . LEU A 1 220 ? -12.159 10.936 -1.271 1.00 95.12 220 LEU A N 1
ATOM 1644 C CA . LEU A 1 220 ? -11.770 12.328 -1.511 1.00 95.12 220 LEU A CA 1
ATOM 1645 C C . LEU A 1 220 ? -10.275 12.550 -1.260 1.00 95.12 220 LEU A C 1
ATOM 1647 O O . LEU A 1 220 ? -9.597 13.114 -2.116 1.00 95.12 220 LEU A O 1
ATOM 1651 N N . ALA A 1 221 ? -9.750 12.086 -0.123 1.00 96.19 221 ALA A N 1
ATOM 1652 C CA . ALA A 1 221 ? -8.330 12.188 0.200 1.00 96.19 221 ALA A CA 1
ATOM 1653 C C . ALA A 1 221 ? -7.466 11.498 -0.863 1.00 96.19 221 ALA A C 1
ATOM 1655 O O . ALA A 1 221 ? -6.484 12.071 -1.328 1.00 96.19 221 ALA A O 1
ATOM 1656 N N . TRP A 1 222 ? -7.878 10.311 -1.307 1.00 95.69 222 TRP A N 1
ATOM 1657 C CA . TRP A 1 222 ? -7.241 9.575 -2.392 1.00 95.69 222 TRP A CA 1
ATOM 1658 C C . TRP A 1 222 ? -7.252 10.351 -3.715 1.00 95.69 222 TRP A C 1
ATOM 1660 O O . TRP A 1 222 ? -6.198 10.513 -4.326 1.00 95.69 222 TRP A O 1
ATOM 1670 N N . ALA A 1 223 ? -8.404 10.881 -4.140 1.00 94.38 223 ALA A N 1
ATOM 1671 C CA . ALA A 1 223 ? -8.524 11.631 -5.392 1.00 94.38 223 ALA A CA 1
ATOM 1672 C C . ALA A 1 223 ? -7.655 12.900 -5.386 1.00 94.38 223 ALA A C 1
ATOM 1674 O O . ALA A 1 223 ? -7.008 13.231 -6.382 1.00 94.38 223 ALA A O 1
ATOM 1675 N N . PHE A 1 224 ? -7.598 13.592 -4.246 1.00 94.31 224 PHE A N 1
ATOM 1676 C CA . PHE A 1 224 ? -6.726 14.744 -4.061 1.00 94.31 224 PHE A CA 1
ATOM 1677 C C . PHE A 1 224 ? -5.242 14.365 -4.019 1.00 94.31 224 PHE A C 1
ATOM 1679 O O . PHE A 1 224 ? -4.440 15.066 -4.626 1.00 94.31 224 PHE A O 1
ATOM 1686 N N . CYS A 1 225 ? -4.866 13.250 -3.386 1.00 92.81 225 CYS A N 1
ATOM 1687 C CA . CYS A 1 225 ? -3.493 12.737 -3.440 1.00 92.81 225 CYS A CA 1
ATOM 1688 C C . CYS A 1 225 ? -3.080 12.354 -4.865 1.00 92.81 225 CYS A C 1
ATOM 1690 O O . CYS A 1 225 ? -1.985 12.693 -5.304 1.00 92.81 225 CYS A O 1
ATOM 1692 N N . LEU A 1 226 ? -3.986 11.735 -5.625 1.00 91.88 226 LEU A N 1
ATOM 1693 C CA . LEU A 1 226 ? -3.750 11.394 -7.025 1.00 91.88 226 LEU A CA 1
ATOM 1694 C C . LEU A 1 226 ? -3.435 12.643 -7.863 1.00 91.88 226 LEU A C 1
ATOM 1696 O O . LEU A 1 226 ? -2.518 12.619 -8.680 1.00 91.88 226 LEU A O 1
ATOM 1700 N N . LYS A 1 227 ? -4.160 13.744 -7.621 1.00 90.94 227 LYS A N 1
ATOM 1701 C CA . LYS A 1 227 ? -3.931 15.055 -8.253 1.00 90.94 227 LYS A CA 1
ATOM 1702 C C . LYS A 1 227 ? -2.723 15.807 -7.692 1.00 90.94 227 LYS A C 1
ATOM 1704 O O . LYS A 1 227 ? -2.194 16.683 -8.372 1.00 90.94 227 LYS A O 1
ATOM 1709 N N . SER A 1 228 ? -2.315 15.519 -6.457 1.00 89.06 228 SER A N 1
ATOM 1710 C CA . SER A 1 228 ? -1.200 16.207 -5.808 1.00 89.06 228 SER A CA 1
ATOM 1711 C C . SER A 1 228 ? 0.162 15.671 -6.216 1.00 89.06 228 SER A C 1
ATOM 1713 O O . SER A 1 228 ? 1.146 16.329 -5.910 1.00 89.06 228 SER A O 1
ATOM 1715 N N . GLY A 1 229 ? 0.226 14.515 -6.883 1.00 84.56 229 GLY A N 1
ATOM 1716 C CA . GLY A 1 229 ? 1.485 13.842 -7.211 1.00 84.56 229 GLY A CA 1
ATOM 1717 C C . GLY A 1 229 ? 2.096 13.086 -6.026 1.00 84.56 229 GLY A C 1
ATOM 1718 O O . GLY A 1 229 ? 3.119 12.425 -6.184 1.00 84.56 229 GLY A O 1
ATOM 1719 N N . VAL A 1 230 ? 1.461 13.140 -4.849 1.00 86.44 230 VAL A N 1
ATOM 1720 C CA . VAL A 1 230 ? 1.867 12.364 -3.673 1.00 86.44 230 VAL A CA 1
ATOM 1721 C C . VAL A 1 230 ? 1.390 10.923 -3.821 1.00 86.44 230 VAL A C 1
ATOM 1723 O O . VAL A 1 230 ? 0.319 10.650 -4.363 1.00 86.44 230 VAL A O 1
ATOM 1726 N N . ASN A 1 231 ? 2.170 9.986 -3.286 1.00 87.50 231 ASN A N 1
ATOM 1727 C CA . ASN A 1 231 ? 1.806 8.577 -3.262 1.00 87.50 231 ASN A CA 1
ATOM 1728 C C . ASN A 1 231 ? 0.441 8.361 -2.572 1.00 87.50 231 ASN A C 1
ATOM 1730 O O . ASN A 1 231 ? 0.263 8.674 -1.392 1.00 87.50 231 ASN A O 1
ATOM 1734 N N . THR A 1 232 ? -0.518 7.790 -3.300 1.00 91.25 232 THR A N 1
ATOM 1735 C CA . THR A 1 232 ? -1.880 7.525 -2.817 1.00 91.25 232 THR A CA 1
ATOM 1736 C C . THR A 1 232 ? -1.931 6.499 -1.685 1.00 91.25 232 THR A C 1
ATOM 1738 O O . THR A 1 232 ? -2.851 6.543 -0.868 1.00 91.25 232 THR A O 1
ATOM 1741 N N . SER A 1 233 ? -0.927 5.628 -1.563 1.00 89.75 233 SER A N 1
ATOM 1742 C CA . SER A 1 233 ? -0.771 4.717 -0.425 1.00 89.75 233 SER A CA 1
ATOM 1743 C C . SER A 1 233 ? -0.677 5.466 0.904 1.00 89.75 233 SER A C 1
ATOM 1745 O O . SER A 1 233 ? -1.235 5.021 1.907 1.00 89.75 233 SER A O 1
ATOM 1747 N N . LEU A 1 234 ? -0.041 6.644 0.912 1.00 88.38 234 LEU A N 1
ATOM 1748 C CA . LEU A 1 234 ? 0.062 7.478 2.109 1.00 88.38 234 LEU A CA 1
ATOM 1749 C C . LEU A 1 234 ? -1.311 8.008 2.542 1.00 88.38 234 LEU A C 1
ATOM 1751 O O . LEU A 1 234 ? -1.571 8.112 3.739 1.00 88.38 234 LEU A O 1
ATOM 1755 N N . ALA A 1 235 ? -2.213 8.278 1.589 1.00 92.44 235 ALA A N 1
ATOM 1756 C CA . ALA A 1 235 ? -3.597 8.645 1.888 1.00 92.44 235 ALA A CA 1
ATOM 1757 C C . ALA A 1 235 ? -4.332 7.507 2.611 1.00 92.44 235 ALA A C 1
ATOM 1759 O O . ALA A 1 235 ? -5.069 7.767 3.560 1.00 92.44 235 ALA A O 1
ATOM 1760 N N . GLY A 1 236 ? -4.084 6.256 2.202 1.00 94.00 236 GLY A N 1
ATOM 1761 C CA . GLY A 1 236 ? -4.564 5.048 2.882 1.00 94.00 236 GLY A CA 1
ATOM 1762 C C . GLY A 1 236 ? -4.136 5.006 4.340 1.00 94.00 236 GLY A C 1
ATOM 1763 O O . GLY A 1 236 ? -4.982 4.992 5.235 1.00 94.00 236 GLY A O 1
ATOM 1764 N N . VAL A 1 237 ? -2.829 5.075 4.588 1.00 92.56 237 VAL A N 1
ATOM 1765 C CA . VAL A 1 237 ? -2.291 5.048 5.955 1.00 92.56 237 VAL A CA 1
ATOM 1766 C C . VAL A 1 237 ? -2.821 6.223 6.783 1.00 92.56 237 VAL A C 1
ATOM 1768 O O . VAL A 1 237 ? -3.307 6.025 7.896 1.00 92.56 237 VAL A O 1
ATOM 1771 N N . ALA A 1 238 ? -2.786 7.445 6.244 1.00 94.19 238 ALA A N 1
ATOM 1772 C CA . ALA A 1 238 ? -3.247 8.642 6.946 1.00 94.19 238 ALA A CA 1
ATOM 1773 C C . ALA A 1 238 ? -4.739 8.563 7.305 1.00 94.19 238 ALA A C 1
ATOM 1775 O O . ALA A 1 238 ? -5.119 8.865 8.437 1.00 94.19 238 ALA A O 1
ATOM 1776 N N . ALA A 1 239 ? -5.584 8.102 6.379 1.00 95.94 239 ALA A N 1
ATOM 1777 C CA . ALA A 1 239 ? -7.007 7.901 6.629 1.00 95.94 239 ALA A CA 1
ATOM 1778 C C . ALA A 1 239 ? -7.236 6.851 7.718 1.00 95.94 239 ALA A C 1
ATOM 1780 O O . ALA A 1 239 ? -8.029 7.083 8.633 1.00 95.94 239 ALA A O 1
ATOM 1781 N N . ALA A 1 240 ? -6.503 5.738 7.681 1.00 94.31 240 ALA A N 1
ATOM 1782 C CA . ALA A 1 240 ? -6.596 4.690 8.689 1.00 94.31 240 ALA A CA 1
ATOM 1783 C C . ALA A 1 240 ? -6.249 5.197 10.098 1.00 94.31 240 ALA A C 1
ATOM 1785 O O . ALA A 1 240 ? -6.940 4.870 11.069 1.00 94.31 240 ALA A O 1
ATOM 1786 N N . MET A 1 241 ? -5.261 6.095 10.208 1.00 94.56 241 MET A N 1
ATOM 1787 C CA . MET A 1 241 ? -4.892 6.727 11.480 1.00 94.56 241 MET A CA 1
ATOM 1788 C C . MET A 1 241 ? -6.034 7.530 12.116 1.00 94.56 241 MET A C 1
ATOM 1790 O O . MET A 1 241 ? -6.062 7.694 13.337 1.00 94.56 241 MET A O 1
ATOM 1794 N N . THR A 1 242 ? -7.029 7.968 11.342 1.00 94.81 242 THR A N 1
ATOM 1795 C CA . THR A 1 242 ? -8.192 8.712 11.857 1.00 94.81 242 THR A CA 1
ATOM 1796 C C . THR A 1 242 ? -9.341 7.818 12.337 1.00 94.81 242 THR A C 1
ATOM 1798 O O . THR A 1 242 ? -10.202 8.274 13.085 1.00 94.81 242 THR A O 1
ATOM 1801 N N . VAL A 1 243 ? -9.369 6.532 11.971 1.00 94.06 243 VAL A N 1
ATOM 1802 C CA . VAL A 1 243 ? -10.518 5.652 12.251 1.00 94.06 243 VAL A CA 1
ATOM 1803 C C . VAL A 1 243 ? -10.575 5.257 13.738 1.00 94.06 243 VAL A C 1
ATOM 1805 O O . VAL A 1 243 ? -9.578 4.757 14.262 1.00 94.06 243 VAL A O 1
ATOM 1808 N N . PRO A 1 244 ? -11.702 5.436 14.455 1.00 92.38 244 PRO A N 1
ATOM 1809 C CA . PRO A 1 244 ? -11.803 5.086 15.876 1.00 92.38 244 PRO A CA 1
ATOM 1810 C C . PRO A 1 244 ? -11.615 3.590 16.168 1.00 92.38 244 PRO A C 1
ATOM 1812 O O . PRO A 1 244 ? -12.177 2.743 15.471 1.00 92.38 244 PRO A O 1
ATOM 1815 N N . ILE A 1 245 ? -10.888 3.273 17.248 1.00 89.94 245 ILE A N 1
ATOM 1816 C CA . ILE A 1 245 ? -10.734 1.893 17.748 1.00 89.94 245 ILE A CA 1
ATOM 1817 C C . ILE A 1 245 ? -11.937 1.463 18.572 1.00 89.94 245 ILE A C 1
ATOM 1819 O O . ILE A 1 245 ? -12.445 0.361 18.387 1.00 89.94 245 ILE A O 1
ATOM 1823 N N . ASP A 1 246 ? -12.360 2.302 19.515 1.00 87.69 246 ASP A N 1
ATOM 1824 C CA . ASP A 1 246 ? -13.337 1.881 20.507 1.00 87.69 246 ASP A CA 1
ATOM 1825 C C . ASP A 1 246 ? -14.735 1.727 19.888 1.00 87.69 246 ASP A C 1
ATOM 1827 O O . ASP A 1 246 ? -15.122 2.478 18.981 1.00 87.69 246 ASP A O 1
ATOM 1831 N N . PRO A 1 247 ? -15.526 0.761 20.377 1.00 83.81 247 PRO A N 1
ATOM 1832 C CA . PRO A 1 247 ? -16.856 0.519 19.858 1.00 83.81 247 PRO A CA 1
ATOM 1833 C C . PRO A 1 247 ? -17.812 1.670 20.156 1.00 83.81 247 PRO A C 1
ATOM 1835 O O . PRO A 1 247 ? -17.768 2.319 21.205 1.00 83.81 247 PRO A O 1
ATOM 1838 N N . ARG A 1 248 ? -18.727 1.904 19.210 1.00 78.38 248 ARG A N 1
ATOM 1839 C CA . ARG A 1 248 ? -19.751 2.958 19.310 1.00 78.38 248 ARG A CA 1
ATOM 1840 C C . ARG A 1 248 ? -20.771 2.669 20.411 1.00 78.38 248 ARG A C 1
ATOM 1842 O O . ARG A 1 248 ? -21.310 3.598 21.005 1.00 78.38 248 ARG A O 1
ATOM 1849 N N . LYS A 1 249 ? -21.031 1.384 20.669 1.00 78.12 249 LYS A N 1
ATOM 1850 C CA . LYS A 1 249 ? -21.940 0.877 21.701 1.00 78.12 249 LYS A CA 1
ATOM 1851 C C . LYS A 1 249 ? -21.274 -0.280 22.454 1.00 78.12 249 LYS A C 1
ATOM 1853 O O . LYS A 1 249 ? -20.565 -1.061 21.818 1.00 78.12 249 LYS A O 1
ATOM 1858 N N . PRO A 1 250 ? -21.518 -0.436 23.768 1.00 76.31 250 PRO A N 1
ATOM 1859 C CA . PRO A 1 250 ? -21.082 -1.619 24.504 1.00 76.31 250 PRO A CA 1
ATOM 1860 C C . PRO A 1 250 ? -21.551 -2.907 23.808 1.00 76.31 250 PRO A C 1
ATOM 1862 O O . PRO A 1 250 ? -22.675 -2.973 23.307 1.00 76.31 250 PRO A O 1
ATOM 1865 N N . GLY A 1 251 ? -20.675 -3.910 23.730 1.00 76.25 251 GLY A N 1
ATOM 1866 C CA . GLY A 1 251 ? -20.968 -5.203 23.096 1.00 76.25 251 GLY A CA 1
ATOM 1867 C C . GLY A 1 251 ? -20.938 -5.226 21.562 1.00 76.25 251 GLY A C 1
ATOM 1868 O O . GLY A 1 251 ? -21.208 -6.273 20.987 1.00 76.25 251 GLY A O 1
ATOM 1869 N N . HIS A 1 252 ? -20.613 -4.113 20.896 1.00 79.31 252 HIS A N 1
ATOM 1870 C CA . HIS A 1 252 ? -20.387 -4.072 19.446 1.00 79.31 252 HIS A CA 1
ATOM 1871 C C . HIS A 1 252 ? -18.894 -3.986 19.130 1.00 79.31 252 HIS A C 1
ATOM 1873 O O . HIS A 1 252 ? -18.084 -3.674 20.002 1.00 79.31 252 HIS A O 1
ATOM 1879 N N . GLU A 1 253 ? -18.531 -4.229 17.874 1.00 80.31 253 GLU A N 1
ATOM 1880 C CA . GLU A 1 253 ? -17.160 -4.052 17.407 1.00 80.31 253 GLU A CA 1
ATOM 1881 C C . GLU A 1 253 ? -16.833 -2.587 17.091 1.00 80.31 253 GLU A C 1
ATOM 1883 O O . GLU A 1 253 ? -17.693 -1.774 16.736 1.00 80.31 253 GLU A O 1
ATOM 1888 N N . GLY A 1 254 ? -15.555 -2.247 17.252 1.00 87.06 254 GLY A N 1
ATOM 1889 C CA . GLY A 1 254 ? -14.992 -0.951 16.890 1.00 87.06 254 GLY A CA 1
ATOM 1890 C C . GLY A 1 254 ? -15.045 -0.680 15.385 1.00 87.06 254 GLY A C 1
ATOM 1891 O O . GLY A 1 254 ? -14.892 -1.624 14.608 1.00 87.06 254 GLY A O 1
ATOM 1892 N N . PRO A 1 255 ? -15.187 0.584 14.938 1.00 89.81 255 PRO A N 1
ATOM 1893 C CA . PRO A 1 255 ? -15.114 0.921 13.519 1.00 89.81 255 PRO A CA 1
ATOM 1894 C C . PRO A 1 255 ? -13.832 0.439 12.837 1.00 89.81 255 PRO A C 1
ATOM 1896 O O . PRO A 1 255 ? -13.909 -0.097 11.737 1.00 89.81 255 PRO A O 1
ATOM 1899 N N . LEU A 1 256 ? -12.678 0.575 13.504 1.00 91.81 256 LEU A N 1
ATOM 1900 C CA . LEU A 1 256 ? -11.401 0.063 13.004 1.00 91.81 256 LEU A CA 1
ATOM 1901 C C . LEU A 1 256 ? -11.470 -1.441 12.743 1.00 91.81 256 LEU A C 1
ATOM 1903 O O . LEU A 1 256 ? -11.157 -1.887 11.644 1.00 91.81 256 LEU A O 1
ATOM 1907 N N . LYS A 1 257 ? -11.915 -2.207 13.747 1.00 88.88 257 LYS A N 1
ATOM 1908 C CA . LYS A 1 257 ? -11.993 -3.667 13.663 1.00 88.88 257 LYS A CA 1
ATOM 1909 C C . LYS A 1 257 ? -12.942 -4.105 12.546 1.00 88.88 257 LYS A C 1
ATOM 1911 O O . LYS A 1 257 ? -12.582 -4.955 11.742 1.00 88.88 257 LYS A O 1
ATOM 1916 N N . HIS A 1 258 ? -14.098 -3.448 12.443 1.00 89.56 258 HIS A N 1
ATOM 1917 C CA . HIS A 1 258 ? -15.071 -3.707 11.388 1.00 89.56 258 HIS A CA 1
ATOM 1918 C C . HIS A 1 258 ? -14.487 -3.497 9.984 1.00 89.56 258 HIS A C 1
ATOM 1920 O O . HIS A 1 258 ? -14.643 -4.366 9.128 1.00 89.56 258 HIS A O 1
ATOM 1926 N N . PHE A 1 259 ? -13.807 -2.371 9.734 1.00 91.19 259 PHE A N 1
ATOM 1927 C CA . PHE A 1 259 ? -13.176 -2.124 8.433 1.00 91.19 259 PHE A CA 1
ATOM 1928 C C . PHE A 1 259 ? -12.064 -3.128 8.135 1.00 91.19 259 PHE A C 1
ATOM 1930 O O . PHE A 1 259 ? -11.999 -3.634 7.019 1.00 91.19 259 PHE A O 1
ATOM 1937 N N . MET A 1 260 ? -11.228 -3.434 9.128 1.00 87.94 260 MET A N 1
ATOM 1938 C CA . MET A 1 260 ? -10.131 -4.388 8.993 1.00 87.94 260 MET A CA 1
ATOM 1939 C C . MET A 1 260 ? -10.652 -5.774 8.591 1.00 87.94 260 MET A C 1
ATOM 1941 O O . MET A 1 260 ? -10.259 -6.290 7.551 1.00 87.94 260 MET A O 1
ATOM 1945 N N . GLU A 1 261 ? -11.607 -6.339 9.335 1.00 85.88 261 GLU A N 1
ATOM 1946 C CA . G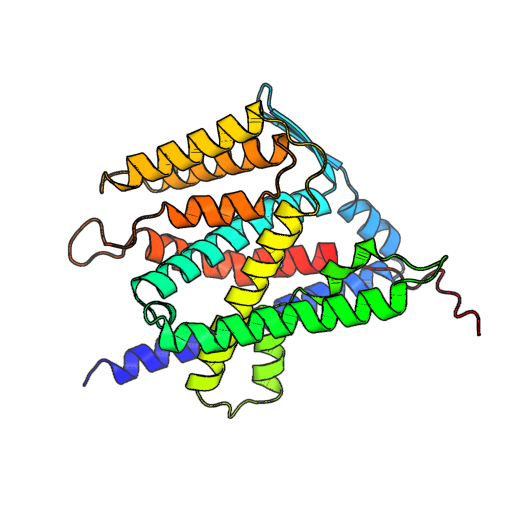LU A 1 261 ? -12.166 -7.666 9.037 1.00 85.88 261 GLU A CA 1
ATOM 1947 C C . GLU A 1 261 ? -12.984 -7.690 7.737 1.00 85.88 261 GLU A C 1
ATOM 1949 O O . GLU A 1 261 ? -12.931 -8.669 6.994 1.00 85.88 261 GLU A O 1
ATOM 1954 N N . SER A 1 262 ? -13.709 -6.610 7.423 1.00 89.50 262 SER A N 1
ATOM 1955 C CA . SER A 1 262 ? -14.532 -6.547 6.208 1.00 89.50 262 SER A CA 1
ATOM 1956 C C . SER A 1 262 ? -13.695 -6.415 4.937 1.00 89.50 262 SER A C 1
ATOM 1958 O O . SER A 1 262 ? -14.077 -6.958 3.905 1.00 89.50 262 SER A O 1
ATOM 1960 N N . LEU A 1 263 ? -12.572 -5.690 4.985 1.00 89.62 263 LEU A N 1
ATOM 1961 C CA . LEU A 1 263 ? -11.717 -5.449 3.818 1.00 89.62 263 LEU A CA 1
ATOM 1962 C C . LEU A 1 263 ? -10.650 -6.529 3.624 1.00 89.62 263 LEU A C 1
ATOM 1964 O O . LEU A 1 263 ? -10.255 -6.772 2.484 1.00 89.62 263 LEU A O 1
ATOM 1968 N N . HIS A 1 264 ? -10.213 -7.198 4.695 1.00 85.81 264 HIS A N 1
ATOM 1969 C CA . HIS A 1 264 ? -9.129 -8.182 4.644 1.00 85.81 264 HIS A CA 1
ATOM 1970 C C . HIS A 1 264 ? -9.312 -9.266 3.558 1.00 85.81 264 HIS A C 1
ATOM 1972 O O . HIS A 1 264 ? -8.372 -9.486 2.793 1.00 85.81 264 HIS A O 1
ATOM 1978 N N . PRO A 1 265 ? -10.491 -9.902 3.377 1.00 86.56 265 PRO A N 1
ATOM 1979 C CA . PRO A 1 265 ? -10.672 -10.898 2.318 1.00 86.56 265 PRO A CA 1
ATOM 1980 C C . PRO A 1 265 ? -10.491 -10.318 0.910 1.00 86.56 265 PRO A C 1
ATOM 1982 O O . PRO A 1 265 ? -9.868 -10.943 0.057 1.00 86.56 265 PRO A O 1
ATOM 1985 N N . TYR A 1 266 ? -10.992 -9.106 0.659 1.00 89.88 266 TYR A N 1
ATOM 1986 C CA . TYR A 1 266 ? -10.833 -8.446 -0.640 1.00 89.88 266 TYR A CA 1
ATOM 1987 C C . TYR A 1 266 ? -9.378 -8.067 -0.896 1.00 89.88 266 TYR A C 1
ATOM 1989 O O . TYR A 1 266 ? -8.886 -8.207 -2.014 1.00 89.88 266 TYR A O 1
ATOM 1997 N N . VAL A 1 267 ? -8.671 -7.623 0.142 1.00 88.06 267 VAL A N 1
ATOM 1998 C CA . VAL A 1 267 ? -7.245 -7.326 0.038 1.00 88.06 267 VAL A CA 1
ATOM 1999 C C . VAL A 1 267 ? -6.457 -8.582 -0.339 1.00 88.06 267 VAL A C 1
ATOM 2001 O O . VAL A 1 267 ? -5.733 -8.580 -1.334 1.00 88.06 267 VAL A O 1
ATOM 2004 N N . ALA A 1 268 ? -6.663 -9.664 0.409 1.00 83.50 268 ALA A N 1
ATOM 2005 C CA . ALA A 1 268 ? -5.907 -10.901 0.275 1.00 83.50 268 ALA A CA 1
ATOM 2006 C C . ALA A 1 268 ? -6.211 -11.674 -1.021 1.00 83.50 268 ALA A C 1
ATOM 2008 O O . ALA A 1 268 ? -5.302 -12.236 -1.627 1.00 83.50 268 ALA A O 1
ATOM 2009 N N . PHE A 1 269 ? -7.475 -11.713 -1.456 1.00 86.50 269 PHE A N 1
ATOM 2010 C CA . PHE A 1 269 ? -7.911 -12.576 -2.562 1.00 86.50 269 PHE A CA 1
ATOM 2011 C C . PHE A 1 269 ? -8.187 -11.849 -3.878 1.00 86.50 269 PHE A C 1
ATOM 2013 O O . PHE A 1 269 ? -8.317 -12.511 -4.906 1.00 86.50 269 PHE A O 1
ATOM 2020 N N . LEU A 1 270 ? -8.276 -10.517 -3.872 1.00 90.12 270 LEU A N 1
ATOM 2021 C CA . LEU A 1 270 ? -8.545 -9.732 -5.077 1.00 90.12 270 LEU A CA 1
ATOM 2022 C C . LEU A 1 270 ? -7.458 -8.689 -5.330 1.00 90.12 270 LEU A C 1
ATOM 2024 O O . LEU A 1 270 ? -6.832 -8.717 -6.384 1.00 90.12 270 LEU A O 1
ATOM 2028 N N . ILE A 1 271 ? -7.216 -7.785 -4.379 1.00 90.94 271 ILE A N 1
ATOM 2029 C CA . ILE A 1 271 ? -6.327 -6.635 -4.592 1.00 90.94 271 ILE A CA 1
ATOM 2030 C C . ILE A 1 271 ? -4.880 -7.081 -4.793 1.00 90.94 271 ILE A C 1
ATOM 2032 O O . ILE A 1 271 ? -4.288 -6.736 -5.813 1.00 90.94 271 ILE A O 1
ATOM 2036 N N . LEU A 1 272 ? -4.323 -7.855 -3.856 1.00 88.50 272 LEU A N 1
ATOM 2037 C CA . LEU A 1 272 ? -2.931 -8.299 -3.935 1.00 88.50 272 LEU A CA 1
ATOM 2038 C C . LEU A 1 272 ? -2.672 -9.186 -5.167 1.00 88.50 272 LEU A C 1
ATOM 2040 O O . LEU A 1 272 ? -1.742 -8.878 -5.913 1.00 88.50 272 LEU A O 1
ATOM 2044 N N . PRO A 1 273 ? -3.493 -10.213 -5.477 1.00 90.44 273 PRO A N 1
ATOM 2045 C CA . PRO A 1 273 ? -3.310 -11.002 -6.694 1.00 90.44 273 PRO A CA 1
ATOM 2046 C C . PRO A 1 273 ? -3.416 -10.180 -7.980 1.00 90.44 273 PRO A C 1
ATOM 2048 O O . PRO A 1 273 ? -2.633 -10.387 -8.902 1.00 90.44 273 PRO A O 1
ATOM 2051 N N . LEU A 1 274 ? -4.348 -9.226 -8.055 1.00 93.19 274 LEU A N 1
ATOM 2052 C CA . LEU A 1 274 ? -4.517 -8.387 -9.242 1.00 93.19 274 LEU A CA 1
ATOM 2053 C C . LEU A 1 274 ? -3.368 -7.379 -9.400 1.00 93.19 274 LEU A C 1
ATOM 2055 O O . LEU A 1 274 ? -2.915 -7.133 -10.518 1.00 93.19 274 LEU A O 1
ATOM 2059 N N . PHE A 1 275 ? -2.847 -6.853 -8.288 1.00 90.94 275 PHE A N 1
ATOM 2060 C CA . PHE A 1 275 ? -1.618 -6.065 -8.275 1.00 90.94 275 PHE A CA 1
ATOM 2061 C C . PHE A 1 275 ? -0.420 -6.889 -8.753 1.00 90.94 275 PHE A C 1
ATOM 2063 O O . PHE A 1 275 ? 0.276 -6.459 -9.670 1.00 90.94 275 PHE A O 1
ATOM 2070 N N . ALA A 1 276 ? -0.215 -8.087 -8.202 1.00 88.94 276 ALA A N 1
ATOM 2071 C CA . ALA A 1 276 ? 0.872 -8.971 -8.609 1.00 88.94 276 ALA A CA 1
ATOM 2072 C C . ALA A 1 276 ? 0.761 -9.371 -10.082 1.00 88.94 276 ALA A C 1
ATOM 2074 O O . ALA A 1 276 ? 1.755 -9.321 -10.801 1.00 88.94 276 ALA A O 1
ATOM 2075 N N . PHE A 1 277 ? -0.447 -9.685 -10.557 1.00 92.75 277 PHE A N 1
ATOM 2076 C CA . PHE A 1 277 ? -0.684 -9.976 -11.965 1.00 92.75 277 PHE A CA 1
ATOM 2077 C C . PHE A 1 277 ? -0.282 -8.801 -12.859 1.00 92.75 277 PHE A C 1
ATOM 2079 O O . PHE A 1 277 ? 0.370 -8.994 -13.874 1.00 92.75 277 PHE A O 1
ATOM 2086 N N . ALA A 1 278 ? -0.632 -7.572 -12.482 1.00 92.31 278 ALA A N 1
ATOM 2087 C CA . ALA A 1 278 ? -0.313 -6.400 -13.288 1.00 92.31 278 ALA A CA 1
ATOM 2088 C C . ALA A 1 278 ? 1.164 -5.968 -13.185 1.00 92.31 278 ALA A C 1
ATOM 2090 O O . ALA A 1 278 ? 1.691 -5.376 -14.127 1.00 92.31 278 ALA A O 1
ATOM 2091 N N . ALA A 1 279 ? 1.825 -6.235 -12.054 1.00 88.19 279 ALA A N 1
ATOM 2092 C CA . ALA A 1 279 ? 3.186 -5.786 -11.761 1.00 88.19 279 ALA A CA 1
ATOM 2093 C C . ALA A 1 279 ? 4.280 -6.786 -12.165 1.00 88.19 279 ALA A C 1
ATOM 2095 O O . ALA A 1 279 ? 5.378 -6.365 -12.522 1.00 88.19 279 ALA A O 1
ATOM 2096 N N . ALA A 1 280 ? 4.008 -8.093 -12.097 1.00 87.81 280 ALA A N 1
ATOM 2097 C CA . ALA A 1 280 ? 5.031 -9.131 -12.244 1.00 87.81 280 ALA A CA 1
ATOM 2098 C C . ALA A 1 280 ? 5.318 -9.533 -13.699 1.00 87.81 280 ALA A C 1
ATOM 2100 O O . ALA A 1 280 ? 6.317 -10.197 -13.958 1.00 87.81 280 ALA A O 1
ATOM 2101 N N . GLY A 1 281 ? 4.463 -9.173 -14.661 1.00 83.75 281 GLY A N 1
ATOM 2102 C CA . GLY A 1 281 ? 4.655 -9.569 -16.059 1.00 83.75 281 GLY A CA 1
ATOM 2103 C C . GLY A 1 281 ? 5.756 -8.769 -16.756 1.00 83.75 281 GLY A C 1
ATOM 2104 O O . GLY A 1 281 ? 5.492 -7.691 -17.289 1.00 83.75 281 GLY A O 1
ATOM 2105 N N . PHE A 1 282 ? 6.970 -9.319 -16.801 1.00 84.00 282 PHE A N 1
ATOM 2106 C CA . PHE A 1 282 ? 8.095 -8.815 -17.596 1.00 84.00 282 PHE A CA 1
ATOM 2107 C C . PHE A 1 282 ? 8.469 -9.800 -18.714 1.00 84.00 282 PHE A C 1
ATOM 2109 O O . PHE A 1 282 ? 8.256 -11.005 -18.587 1.00 84.00 282 PHE A O 1
ATOM 2116 N N . SER A 1 283 ? 9.013 -9.284 -19.821 1.00 86.31 283 SER A N 1
ATOM 2117 C CA . SER A 1 283 ? 9.410 -10.092 -20.983 1.00 86.31 283 SER A CA 1
ATOM 2118 C C . SER A 1 283 ? 10.905 -10.410 -20.958 1.00 86.31 283 SER A C 1
ATOM 2120 O O . SER A 1 283 ? 11.722 -9.534 -20.679 1.00 86.31 283 SER A O 1
ATOM 2122 N N . PHE A 1 284 ? 11.262 -11.650 -21.289 1.00 81.69 284 PHE A N 1
ATOM 2123 C CA . PHE A 1 284 ? 12.638 -12.092 -21.518 1.00 81.69 284 PHE A CA 1
ATOM 2124 C C . PHE A 1 284 ? 13.107 -11.828 -22.959 1.00 81.69 284 PHE A C 1
ATOM 2126 O O . PHE A 1 284 ? 14.291 -11.978 -23.264 1.00 81.69 284 PHE A O 1
ATOM 2133 N N . GLN A 1 285 ? 12.200 -11.449 -23.867 1.00 77.75 285 GLN A N 1
ATOM 2134 C CA . GLN A 1 285 ? 12.555 -11.153 -25.254 1.00 77.75 285 GLN A CA 1
ATOM 2135 C C . GLN A 1 285 ? 13.450 -9.908 -25.310 1.00 77.75 285 GLN A C 1
ATOM 2137 O O . GLN A 1 285 ? 13.095 -8.853 -24.791 1.00 77.75 285 GLN A O 1
ATOM 2142 N N . GLY A 1 286 ? 14.617 -10.033 -25.945 1.00 66.56 286 GLY A N 1
ATOM 2143 C CA . GLY A 1 286 ? 15.604 -8.952 -26.041 1.00 66.56 286 GLY A CA 1
ATOM 2144 C C . GLY A 1 286 ? 16.663 -8.937 -24.933 1.00 66.56 286 GLY A C 1
ATOM 2145 O O . GLY A 1 286 ? 17.554 -8.093 -24.979 1.00 66.56 286 GLY A O 1
ATOM 2146 N N . LEU A 1 287 ? 16.634 -9.879 -23.980 1.00 71.62 287 LEU A N 1
ATOM 2147 C CA . LEU A 1 287 ? 17.757 -10.097 -23.064 1.00 71.62 287 LEU A CA 1
ATOM 2148 C C . LEU A 1 287 ? 18.904 -10.791 -23.809 1.00 71.62 287 LEU A C 1
ATOM 2150 O O . LEU A 1 287 ? 18.974 -12.017 -23.876 1.00 71.62 287 LEU A O 1
ATOM 2154 N N . SER A 1 288 ? 19.822 -10.010 -24.374 1.00 61.47 288 SER A N 1
ATOM 2155 C CA . SER A 1 288 ? 21.132 -10.528 -24.755 1.00 61.47 288 SER A CA 1
ATOM 2156 C C . SER A 1 288 ? 22.008 -10.586 -23.506 1.00 61.47 288 SER A C 1
ATOM 2158 O O . SER A 1 288 ? 22.414 -9.545 -22.987 1.00 61.47 288 SER A O 1
ATOM 2160 N N . LEU A 1 289 ? 22.323 -11.789 -23.027 1.00 61.81 289 LEU A N 1
ATOM 2161 C CA . LEU A 1 289 ? 23.477 -11.972 -22.151 1.00 61.81 289 LEU A CA 1
ATOM 2162 C C . LEU A 1 289 ? 24.714 -11.718 -23.014 1.00 61.81 289 LEU A C 1
ATOM 2164 O O . LEU A 1 289 ? 25.178 -12.614 -23.714 1.00 61.81 289 LEU A O 1
ATOM 2168 N N . SER A 1 290 ? 25.197 -10.476 -23.034 1.00 58.12 290 SER A N 1
ATOM 2169 C CA . SER A 1 290 ? 26.528 -10.189 -23.556 1.00 58.12 290 SER A CA 1
ATOM 2170 C C . SER A 1 290 ? 27.526 -10.815 -22.584 1.00 58.12 290 SER A C 1
ATOM 2172 O O . SER A 1 290 ? 27.833 -10.225 -21.547 1.00 58.12 290 SER A O 1
ATOM 2174 N N . THR A 1 291 ? 27.920 -12.054 -22.869 1.00 46.78 291 THR A N 1
ATOM 2175 C CA . THR A 1 291 ? 29.096 -12.701 -22.275 1.00 46.78 291 THR A CA 1
ATOM 2176 C C . THR A 1 291 ? 30.364 -11.967 -22.659 1.00 46.78 291 THR A C 1
ATOM 2178 O O . THR A 1 291 ? 30.449 -11.576 -23.847 1.00 46.78 291 THR A O 1
#

Radius of gyration: 20.63 Å; Cα contacts (8 Å, |Δi|>4): 349; chains: 1; bounding box: 52×49×58 Å